Protein AF-A0A432SC10-F1 (afdb_monomer)

Radius of gyration: 23.11 Å; Cα contacts (8 Å, |Δi|>4): 193; chains: 1; bounding box: 54×45×72 Å

Structure (mmCIF, N/CA/C/O backbone):
data_AF-A0A432SC10-F1
#
_entry.id   AF-A0A432SC10-F1
#
loop_
_atom_site.group_PDB
_atom_site.id
_atom_site.type_symbol
_atom_site.label_atom_id
_atom_site.label_alt_id
_atom_site.label_comp_id
_atom_site.label_asym_id
_atom_site.label_entity_id
_atom_site.label_seq_id
_atom_site.pdbx_PDB_ins_code
_atom_site.Cartn_x
_atom_site.Cartn_y
_atom_site.Cartn_z
_atom_site.occupancy
_atom_site.B_iso_or_equiv
_atom_site.auth_seq_id
_atom_site.auth_comp_id
_atom_site.auth_asym_id
_atom_site.auth_atom_id
_atom_site.pdbx_PDB_model_num
ATOM 1 N N . ASN A 1 1 ? -11.601 7.469 45.078 1.00 37.41 1 ASN A N 1
ATOM 2 C CA . ASN A 1 1 ? -12.624 8.009 44.156 1.00 37.41 1 ASN A CA 1
ATOM 3 C C . ASN A 1 1 ? -11.982 8.375 42.829 1.00 37.41 1 ASN A C 1
ATOM 5 O O . ASN A 1 1 ? -11.574 9.511 42.660 1.00 37.41 1 ASN A O 1
ATOM 9 N N . PHE A 1 2 ? -11.834 7.414 41.917 1.00 47.12 2 PHE A N 1
ATOM 10 C CA . PHE A 1 2 ? -11.267 7.642 40.583 1.00 47.12 2 PHE A CA 1
ATOM 11 C C . PHE A 1 2 ? -12.165 6.978 39.544 1.00 47.12 2 PHE A C 1
ATOM 13 O O . PHE A 1 2 ? -11.913 5.843 39.177 1.00 47.12 2 PHE A O 1
ATOM 20 N N . LEU A 1 3 ? -13.224 7.664 39.113 1.00 47.31 3 LEU A N 1
ATOM 21 C CA . LEU A 1 3 ? -13.943 7.373 37.867 1.00 47.31 3 LEU A CA 1
ATOM 22 C C . LEU A 1 3 ? -14.657 8.659 37.414 1.00 47.31 3 LEU A C 1
ATOM 24 O O . LEU A 1 3 ? -15.635 9.059 38.046 1.00 47.31 3 LEU A O 1
ATOM 28 N N . PRO A 1 4 ? -14.115 9.339 36.381 1.00 48.09 4 PRO A N 1
ATOM 29 C CA . PRO A 1 4 ? -14.941 9.671 35.214 1.00 48.09 4 PRO A CA 1
ATOM 30 C C . PRO A 1 4 ? -14.177 9.600 33.865 1.00 48.09 4 PRO A C 1
ATOM 32 O O . PRO A 1 4 ? -14.421 10.401 32.972 1.00 48.09 4 PRO A O 1
ATOM 35 N N . THR A 1 5 ? -13.227 8.675 33.675 1.00 52.31 5 THR A N 1
ATOM 36 C CA . THR A 1 5 ? -12.399 8.620 32.442 1.00 52.31 5 THR A CA 1
ATOM 37 C C . THR A 1 5 ? -13.051 7.873 31.267 1.00 52.31 5 THR A C 1
ATOM 39 O O . THR A 1 5 ? -12.761 8.161 30.105 1.00 52.31 5 THR A O 1
ATOM 42 N N . ALA A 1 6 ? -13.962 6.934 31.539 1.00 53.25 6 ALA A N 1
ATOM 43 C CA . ALA A 1 6 ? -14.600 6.121 30.498 1.00 53.25 6 ALA A CA 1
ATOM 44 C C . ALA A 1 6 ? -15.616 6.904 29.643 1.00 53.25 6 ALA A C 1
ATOM 46 O O . ALA A 1 6 ? -15.749 6.624 28.456 1.00 53.25 6 ALA A O 1
ATOM 47 N N . SER A 1 7 ? -16.307 7.907 30.205 1.00 60.22 7 SER A N 1
ATOM 48 C CA . SER A 1 7 ? -17.277 8.701 29.434 1.00 60.22 7 SER A CA 1
ATOM 49 C C . SER A 1 7 ? -16.597 9.665 28.459 1.00 60.22 7 SER A C 1
ATOM 51 O O . SER A 1 7 ? -17.105 9.870 27.358 1.00 60.22 7 SER A O 1
ATOM 53 N N . ASN A 1 8 ? -15.433 10.218 28.818 1.00 79.19 8 ASN A N 1
ATOM 54 C CA . ASN A 1 8 ? -14.716 11.171 27.968 1.00 79.19 8 ASN A CA 1
ATOM 55 C C . ASN A 1 8 ? -14.037 10.478 26.772 1.00 79.19 8 ASN A C 1
ATOM 57 O O . ASN A 1 8 ? -14.225 10.900 25.634 1.00 79.19 8 ASN A O 1
ATOM 61 N N . SER A 1 9 ? -13.367 9.343 27.002 1.00 82.88 9 SER A N 1
ATOM 62 C CA . SER A 1 9 ? -12.746 8.544 25.929 1.00 82.88 9 SER A CA 1
ATOM 63 C C . SER A 1 9 ? -13.761 8.017 24.906 1.00 82.88 9 SER A C 1
ATOM 65 O O . SER A 1 9 ? -13.525 8.088 23.701 1.00 82.88 9 SER A O 1
ATOM 67 N N . GLN A 1 10 ? -14.929 7.548 25.360 1.00 89.19 10 GLN A N 1
ATOM 68 C CA . GLN A 1 10 ? -16.026 7.165 24.464 1.00 89.19 10 GLN A CA 1
ATOM 69 C C . GLN A 1 10 ? -16.584 8.364 23.689 1.00 89.19 10 GLN A C 1
ATOM 71 O O . GLN A 1 10 ? -16.886 8.237 22.504 1.00 89.19 10 GLN A O 1
ATOM 76 N N . THR A 1 11 ? -16.690 9.532 24.327 1.00 89.88 11 THR A N 1
ATOM 77 C CA . THR A 1 11 ? -17.151 10.761 23.663 1.00 89.88 11 THR A CA 1
ATOM 78 C C . THR A 1 11 ? -16.178 11.188 22.564 1.00 89.88 11 THR A C 1
ATOM 80 O O . THR A 1 11 ? -16.609 11.489 21.455 1.00 89.88 11 THR A O 1
ATOM 83 N N . GLN A 1 12 ? -14.870 11.164 22.827 1.00 89.50 12 GLN A N 1
ATOM 84 C CA . GLN A 1 12 ? -13.841 11.481 21.831 1.00 89.50 12 GLN A CA 1
ATOM 85 C C . GLN A 1 12 ? -13.881 10.518 20.644 1.00 89.50 12 GLN A C 1
ATOM 87 O O . GLN A 1 12 ? -13.872 10.969 19.500 1.00 89.50 12 GLN A O 1
ATOM 92 N N . LEU A 1 13 ? -14.028 9.212 20.898 1.00 93.88 13 LEU A N 1
ATOM 93 C CA . LEU A 1 13 ? -14.206 8.225 19.833 1.00 93.88 13 LEU A CA 1
ATOM 94 C C . LEU A 1 13 ? -15.462 8.516 18.997 1.00 93.88 13 LEU A C 1
ATOM 96 O O . LEU A 1 13 ? -15.409 8.479 17.771 1.00 93.88 13 LEU A O 1
ATOM 100 N N . GLN A 1 14 ? -16.587 8.852 19.633 1.00 94.69 14 GLN A N 1
ATOM 101 C CA . GLN A 1 14 ? -17.817 9.208 18.917 1.00 94.69 14 GLN A CA 1
ATOM 102 C C . GLN A 1 14 ? -17.641 10.458 18.045 1.00 94.69 14 GLN A C 1
ATOM 104 O O . GLN A 1 14 ? -18.122 10.481 16.911 1.00 94.69 14 GLN A O 1
ATOM 109 N N . GLN A 1 15 ? -16.942 11.487 18.538 1.00 95.31 15 GLN A N 1
ATOM 110 C CA . GLN A 1 15 ? -16.645 12.684 17.744 1.00 95.31 15 GLN A CA 1
ATOM 111 C C . GLN A 1 15 ? -15.700 12.373 16.580 1.00 95.31 15 GLN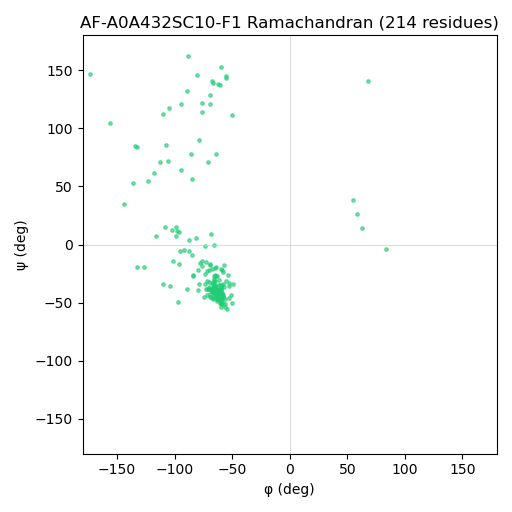 A C 1
ATOM 113 O O . GLN A 1 15 ? -15.934 12.851 15.472 1.00 95.31 15 GLN A O 1
ATOM 118 N N . MET A 1 16 ? -14.690 11.528 16.800 1.00 96.38 16 MET A N 1
ATOM 119 C CA . MET A 1 16 ? -13.786 11.053 15.753 1.00 96.38 16 MET A CA 1
ATOM 120 C C . MET A 1 16 ? -14.550 10.306 14.657 1.00 96.38 16 MET A C 1
ATOM 122 O O . MET A 1 16 ? -14.440 10.660 13.488 1.00 96.38 16 MET A O 1
ATOM 126 N N . VAL A 1 17 ? -15.393 9.333 15.018 1.00 96.25 17 VAL A N 1
ATOM 127 C CA . VAL A 1 17 ? -16.213 8.574 14.056 1.00 96.25 17 VAL A CA 1
ATOM 128 C C . VAL A 1 17 ? -17.155 9.499 13.284 1.00 96.25 17 VAL A C 1
ATOM 130 O O . VAL A 1 17 ? -17.293 9.367 12.070 1.00 96.25 17 VAL A O 1
ATOM 133 N N . LYS A 1 18 ? -17.757 10.484 13.959 1.00 97.19 18 LYS A N 1
ATOM 134 C CA . LYS A 1 18 ? -18.581 11.505 13.303 1.00 97.19 18 LYS A CA 1
ATOM 135 C C . LYS A 1 18 ? -17.764 12.387 12.354 1.00 97.19 18 LYS A C 1
ATOM 137 O O . LYS A 1 18 ? -18.274 12.794 11.315 1.00 97.19 18 LYS A O 1
ATOM 142 N N . ALA A 1 19 ? -16.522 12.721 12.689 1.00 96.19 19 ALA A N 1
ATOM 143 C CA . ALA A 1 19 ? -15.647 13.478 11.802 1.00 96.19 19 ALA A CA 1
ATOM 144 C C . ALA A 1 19 ? -15.283 12.654 10.557 1.00 96.19 19 ALA A C 1
ATOM 146 O O . ALA A 1 19 ? -15.450 13.152 9.445 1.00 96.19 19 ALA A O 1
ATOM 147 N N . VAL A 1 20 ? -14.915 11.379 10.734 1.00 96.44 20 VAL A N 1
ATOM 148 C CA . VAL A 1 20 ? -14.660 10.423 9.640 1.00 96.44 20 VAL A CA 1
ATOM 149 C C . VAL A 1 20 ? -15.873 10.293 8.721 1.00 96.44 20 VAL A C 1
ATOM 151 O O . VAL A 1 20 ? -15.733 10.419 7.509 1.00 96.44 20 VAL A O 1
ATOM 154 N N . SER A 1 21 ? -17.082 10.131 9.269 1.00 95.00 21 SER A N 1
ATOM 155 C CA . SER A 1 21 ? -18.301 9.999 8.457 1.00 95.00 21 SER A CA 1
ATOM 156 C C . SER A 1 21 ? -18.647 11.254 7.648 1.00 95.00 21 SER A C 1
ATOM 158 O O . SER A 1 21 ? -19.432 11.179 6.711 1.00 95.00 21 SER A O 1
ATOM 160 N N . ASN A 1 22 ? -18.111 12.413 8.041 1.00 95.44 22 ASN A N 1
ATOM 161 C CA . ASN A 1 22 ? -18.257 13.681 7.324 1.00 95.44 22 ASN A CA 1
ATOM 162 C C . ASN A 1 22 ? -16.999 14.041 6.513 1.00 95.44 22 ASN A C 1
ATOM 164 O O . ASN A 1 22 ? -16.858 15.193 6.104 1.00 95.44 22 ASN A O 1
ATOM 168 N N . THR A 1 23 ? -16.069 13.095 6.336 1.00 93.81 23 THR A N 1
ATOM 169 C CA . THR A 1 23 ? -14.812 13.285 5.594 1.00 93.81 23 THR A CA 1
ATOM 170 C C . THR A 1 23 ? -13.940 14.418 6.160 1.00 93.81 23 THR A C 1
ATOM 172 O O . THR A 1 23 ? -13.141 15.035 5.464 1.00 93.81 23 THR A O 1
ATOM 175 N N . MET A 1 24 ? -14.081 14.720 7.454 1.00 96.38 24 MET A N 1
ATOM 176 C CA . MET A 1 24 ? -13.292 15.735 8.156 1.00 96.38 24 MET A CA 1
ATOM 177 C C . MET A 1 24 ? -12.080 15.078 8.833 1.00 96.38 24 MET A C 1
ATOM 179 O O . MET A 1 24 ? -12.005 15.056 10.063 1.00 96.38 24 MET A O 1
ATOM 183 N N . LEU A 1 25 ? -11.159 14.515 8.042 1.00 95.25 25 LEU A N 1
ATOM 184 C CA . LEU A 1 25 ? -10.057 13.685 8.555 1.00 95.25 25 LEU A CA 1
ATOM 185 C C . LEU A 1 25 ? -9.111 14.443 9.489 1.00 95.25 25 LEU A C 1
ATOM 187 O O . LEU A 1 25 ? -8.847 13.962 10.581 1.00 95.25 25 LEU A O 1
ATOM 191 N N . GLU A 1 26 ? -8.750 15.687 9.174 1.00 96.00 26 GLU A N 1
ATOM 192 C CA . GLU A 1 26 ? -7.919 16.516 10.065 1.00 96.00 26 GLU A CA 1
ATOM 193 C C . GLU A 1 26 ? -8.549 16.695 11.463 1.00 96.00 26 GLU A C 1
ATOM 195 O O . GLU A 1 26 ? -7.868 16.682 12.490 1.00 96.00 26 GLU A O 1
ATOM 200 N N . LYS A 1 27 ? -9.885 16.806 11.537 1.00 96.19 27 LYS A N 1
ATOM 201 C CA . LYS A 1 27 ? -10.590 16.848 12.828 1.00 96.19 27 LYS A CA 1
ATOM 202 C C . LYS A 1 27 ? -10.596 15.486 13.513 1.00 96.19 27 LYS A C 1
ATOM 204 O O . LYS A 1 27 ? -10.484 15.437 14.736 1.00 96.19 27 LYS A O 1
ATOM 209 N N . ALA A 1 28 ? -10.756 14.403 12.753 1.00 97.25 28 ALA A N 1
ATOM 210 C CA . ALA A 1 28 ? -10.681 13.047 13.284 1.00 97.25 28 ALA A CA 1
ATOM 211 C C . ALA A 1 28 ? -9.297 12.777 13.902 1.00 97.25 28 ALA A C 1
ATOM 213 O O . ALA A 1 28 ? -9.230 12.318 15.041 1.00 97.25 28 ALA A O 1
ATOM 214 N N . ASP A 1 29 ? -8.223 13.178 13.223 1.00 96.62 29 ASP A N 1
ATOM 215 C CA . ASP A 1 29 ? -6.842 13.087 13.707 1.00 96.62 29 ASP A CA 1
ATOM 216 C C . ASP A 1 29 ? -6.625 13.908 14.980 1.00 96.62 29 ASP A C 1
ATOM 218 O O . ASP A 1 29 ? -5.963 13.459 15.922 1.00 96.62 29 ASP A O 1
ATOM 222 N N . GLY A 1 30 ? -7.241 15.092 15.054 1.00 96.50 30 GLY A N 1
ATOM 223 C CA . GLY A 1 30 ? -7.273 15.905 16.268 1.00 96.50 30 GLY A CA 1
ATOM 224 C C . GLY A 1 30 ? -7.930 15.173 17.443 1.00 96.50 30 GLY A C 1
ATOM 225 O O . GLY A 1 30 ? -7.344 15.086 18.523 1.00 96.50 30 GLY A O 1
ATOM 226 N N . TYR A 1 31 ? -9.114 14.585 17.237 1.00 95.62 31 TYR A N 1
ATOM 227 C CA . TYR A 1 31 ? -9.799 13.807 18.277 1.00 95.62 31 TYR A CA 1
ATOM 228 C C . TYR A 1 31 ? -9.022 12.553 18.687 1.00 95.62 31 TYR A C 1
ATOM 230 O O . TYR A 1 31 ? -8.991 12.222 19.873 1.00 95.62 31 TYR A O 1
ATOM 238 N N . TYR A 1 32 ? -8.362 11.881 17.743 1.00 95.69 32 TYR A N 1
ATOM 239 C CA . TYR A 1 32 ? -7.480 10.753 18.035 1.00 95.69 32 TYR A CA 1
ATOM 240 C C . TYR A 1 32 ? -6.261 11.176 18.857 1.00 95.69 32 TYR A C 1
ATOM 242 O O . TYR A 1 32 ? -5.940 10.526 19.848 1.00 95.69 32 TYR A O 1
ATOM 250 N N . SER A 1 33 ? -5.627 12.298 18.513 1.00 94.69 33 SER A N 1
ATOM 251 C CA . SER A 1 33 ? -4.496 12.851 19.267 1.00 94.69 33 SER A CA 1
ATOM 252 C C . SER A 1 33 ? -4.893 13.208 20.706 1.00 94.69 33 SER A C 1
ATOM 254 O O . SER A 1 33 ? -4.162 12.910 21.657 1.00 94.69 33 SER A O 1
ATOM 256 N N . SER A 1 34 ? -6.087 13.779 20.900 1.00 93.12 34 SER A N 1
ATOM 257 C CA . SER A 1 34 ? -6.657 14.001 22.236 1.00 93.12 34 SER A CA 1
ATOM 258 C C . SER A 1 34 ? -6.902 12.683 22.974 1.00 93.12 34 SER A C 1
ATOM 260 O O . SER A 1 34 ? -6.458 12.536 24.109 1.00 93.12 34 SER A O 1
ATOM 262 N N . LEU A 1 35 ? -7.516 11.688 22.323 1.00 92.06 35 LEU A N 1
ATOM 263 C CA . LEU A 1 35 ? -7.755 10.367 22.913 1.00 92.06 35 LEU A CA 1
ATOM 264 C C . LEU A 1 35 ? -6.447 9.686 23.336 1.00 92.06 35 LEU A C 1
ATOM 266 O O . LEU A 1 35 ? -6.359 9.131 24.431 1.00 92.06 35 LEU A O 1
ATOM 270 N N . GLN A 1 36 ? -5.416 9.758 22.497 1.00 92.19 36 GLN A N 1
ATOM 271 C CA . GLN A 1 36 ? -4.111 9.168 22.768 1.00 92.19 36 GLN A CA 1
ATOM 272 C C . GLN A 1 36 ? -3.391 9.870 23.922 1.00 92.19 36 GLN A C 1
ATOM 274 O O . GLN A 1 36 ? -2.766 9.194 24.732 1.00 92.19 36 GLN A O 1
ATOM 279 N N . SER A 1 37 ? -3.485 11.199 24.025 1.00 91.94 37 SER A N 1
ATOM 280 C CA . SER A 1 37 ? -2.798 11.972 25.071 1.00 91.94 37 SER A CA 1
ATOM 281 C C . SER A 1 37 ? -3.518 11.945 26.425 1.00 91.94 37 SER A C 1
ATOM 283 O O . SER A 1 37 ? -2.866 11.813 27.460 1.00 91.94 37 SER A O 1
ATOM 285 N N . GLU A 1 38 ? -4.851 12.011 26.442 1.00 90.56 38 GLU A N 1
ATOM 286 C CA . GLU A 1 38 ? -5.656 12.017 27.671 1.00 90.56 38 GLU A CA 1
ATOM 287 C C . GLU A 1 38 ? -5.931 10.605 28.206 1.00 90.56 38 GLU A C 1
ATOM 289 O O . GLU A 1 38 ? -6.126 10.405 29.410 1.00 90.56 38 GLU A O 1
ATOM 294 N N . HIS A 1 39 ? -5.949 9.605 27.319 1.00 90.06 39 HIS A N 1
ATOM 295 C CA . HIS A 1 39 ? -6.374 8.243 27.633 1.00 90.06 39 HIS A CA 1
ATOM 296 C C . HIS A 1 39 ? -5.440 7.180 27.032 1.00 90.06 39 HIS A C 1
ATOM 298 O O . HIS A 1 39 ? -5.890 6.222 26.408 1.00 90.06 39 HIS A O 1
ATOM 304 N N . ILE A 1 40 ? -4.137 7.305 27.304 1.00 86.00 40 ILE A N 1
ATOM 305 C CA . ILE A 1 40 ? -3.048 6.448 26.783 1.00 86.00 40 ILE A CA 1
ATOM 306 C C . ILE A 1 40 ? -3.312 4.934 26.940 1.00 86.00 40 ILE A C 1
ATOM 308 O O . ILE A 1 40 ? -2.902 4.144 26.095 1.00 86.00 40 ILE A O 1
ATOM 312 N N . ALA A 1 41 ? -3.987 4.511 28.015 1.00 86.88 41 ALA A N 1
ATOM 313 C CA . ALA A 1 41 ? -4.284 3.100 28.298 1.00 86.88 41 ALA A CA 1
ATOM 314 C C . ALA A 1 41 ? -5.689 2.655 27.843 1.00 86.88 41 ALA A C 1
ATOM 316 O O . ALA A 1 41 ? -6.165 1.593 28.247 1.00 86.88 41 ALA A O 1
ATOM 317 N N . SER A 1 42 ? -6.394 3.477 27.061 1.00 90.06 42 SER A N 1
ATOM 318 C CA . SER A 1 42 ? -7.750 3.162 26.622 1.00 90.06 42 SER A CA 1
ATOM 319 C C . SER A 1 42 ? -7.750 1.993 25.632 1.00 90.06 42 SER A C 1
ATOM 321 O O . SER A 1 42 ? -7.062 2.069 24.612 1.00 90.06 42 SER A O 1
ATOM 323 N N . PRO A 1 43 ? -8.575 0.949 25.844 1.00 90.12 43 PRO A N 1
ATOM 324 C CA . PRO A 1 43 ? -8.728 -0.130 24.867 1.00 90.12 43 PRO A CA 1
ATOM 325 C C . PRO A 1 43 ? -9.328 0.366 23.542 1.00 90.12 43 PRO A C 1
ATOM 327 O O . PRO A 1 43 ? -9.147 -0.277 22.513 1.00 90.12 43 PRO A O 1
ATOM 330 N N . LEU A 1 44 ? -9.989 1.531 23.549 1.00 93.25 44 LEU A N 1
ATOM 331 C CA . LEU A 1 44 ? -10.586 2.150 22.363 1.00 93.25 44 LEU A CA 1
ATOM 332 C C . LEU A 1 44 ? -9.545 2.664 21.365 1.00 93.25 44 LEU A C 1
ATOM 334 O O . LEU A 1 44 ? -9.891 2.903 20.212 1.00 93.25 44 LEU A O 1
ATOM 338 N N . LEU A 1 45 ? -8.285 2.837 21.783 1.00 94.69 45 LEU A N 1
ATOM 339 C CA . LEU A 1 45 ? -7.217 3.257 20.876 1.00 94.69 45 LEU A CA 1
ATOM 340 C C . LEU A 1 45 ? -7.006 2.240 19.756 1.00 94.69 45 LEU A C 1
ATOM 342 O O . LEU A 1 45 ? -6.772 2.648 18.626 1.00 94.69 45 LEU A O 1
ATOM 346 N N . LYS A 1 46 ? -7.178 0.941 20.043 1.00 95.44 46 LYS A N 1
ATOM 347 C CA . LYS A 1 46 ? -7.115 -0.121 19.032 1.00 95.44 46 LYS A CA 1
ATOM 348 C C . LYS A 1 46 ? -8.089 0.154 17.884 1.00 95.44 46 LYS A C 1
ATOM 350 O O . LYS A 1 46 ? -7.676 0.221 16.726 1.00 95.44 46 LYS A O 1
ATOM 355 N N . ASP A 1 47 ? -9.363 0.338 18.218 1.00 95.44 47 ASP A N 1
ATOM 356 C CA . ASP A 1 47 ? -10.417 0.574 17.231 1.00 95.44 47 ASP A CA 1
ATOM 357 C C . ASP A 1 47 ? -10.229 1.930 16.546 1.00 95.44 47 ASP A C 1
ATOM 359 O O . ASP A 1 47 ? -10.387 2.036 15.333 1.00 95.44 47 ASP A O 1
ATOM 363 N N . ALA A 1 48 ? -9.826 2.957 17.298 1.00 97.06 48 ALA A N 1
ATOM 364 C CA . ALA A 1 48 ? -9.613 4.293 16.762 1.00 97.06 48 ALA A CA 1
ATOM 365 C C . ALA A 1 48 ? -8.505 4.338 15.700 1.00 97.06 48 ALA A C 1
ATOM 367 O O . ALA A 1 48 ? -8.720 4.878 14.615 1.00 97.06 48 ALA A O 1
ATOM 368 N N . THR A 1 49 ? -7.355 3.715 15.978 1.00 97.81 49 THR A N 1
ATOM 369 C CA . THR A 1 49 ? -6.239 3.617 15.028 1.00 97.81 49 THR A CA 1
ATOM 370 C C . THR A 1 49 ? -6.667 2.894 13.750 1.00 97.81 49 THR A C 1
ATOM 372 O O . THR A 1 49 ? -6.336 3.334 12.651 1.00 97.81 49 THR A O 1
ATOM 375 N N . LEU A 1 50 ? -7.427 1.800 13.872 1.00 97.19 50 LEU A N 1
ATOM 376 C CA . LEU A 1 50 ? -7.874 1.037 12.708 1.00 97.19 50 LEU A CA 1
ATOM 377 C C . LEU A 1 50 ? -8.928 1.794 11.882 1.00 97.19 50 LEU A C 1
ATOM 379 O O . LEU A 1 50 ? -8.881 1.760 10.655 1.00 97.19 50 LEU A O 1
ATOM 383 N N . ILE A 1 51 ? -9.848 2.514 12.533 1.00 97.69 51 ILE A N 1
ATOM 384 C CA . ILE A 1 51 ? -10.828 3.375 11.853 1.00 97.69 51 ILE A CA 1
ATOM 385 C C . ILE A 1 51 ? -10.117 4.455 11.036 1.00 97.69 51 ILE A C 1
ATOM 387 O O . ILE A 1 51 ? -10.469 4.650 9.874 1.00 97.69 51 ILE A O 1
ATOM 391 N N . LEU A 1 52 ? -9.106 5.122 11.603 1.00 98.00 52 LEU A N 1
ATOM 392 C CA . LEU A 1 52 ? -8.320 6.114 10.867 1.00 98.00 52 LEU A CA 1
ATOM 393 C C . LEU A 1 52 ? -7.562 5.485 9.699 1.00 98.00 52 LEU A C 1
ATOM 395 O O . LEU A 1 52 ? -7.617 6.010 8.591 1.00 98.00 52 LEU A O 1
ATOM 399 N N . ALA A 1 53 ? -6.931 4.326 9.900 1.00 98.12 53 ALA A N 1
ATOM 400 C CA . ALA A 1 53 ? -6.260 3.607 8.820 1.00 98.12 53 ALA A CA 1
ATOM 401 C C . ALA A 1 53 ? -7.175 3.369 7.604 1.00 98.12 53 ALA A C 1
ATOM 403 O O . ALA A 1 53 ? -6.755 3.619 6.470 1.00 98.12 53 ALA A O 1
ATOM 404 N N . TYR A 1 54 ? -8.418 2.925 7.828 1.00 97.88 54 TYR A N 1
ATOM 405 C CA . TYR A 1 54 ? -9.405 2.773 6.754 1.00 97.88 54 TYR A CA 1
ATOM 406 C C . TYR A 1 54 ? -9.854 4.113 6.182 1.00 97.88 54 TYR A C 1
ATOM 408 O O . TYR A 1 54 ? -9.873 4.265 4.966 1.00 97.88 54 TYR A O 1
ATOM 416 N N . ALA A 1 55 ? -10.156 5.095 7.032 1.00 97.94 55 ALA A N 1
ATOM 417 C CA . ALA A 1 55 ? -10.625 6.406 6.599 1.00 97.94 55 ALA A CA 1
ATOM 418 C C . ALA A 1 55 ? -9.619 7.106 5.671 1.00 97.94 55 ALA A C 1
ATOM 420 O O . ALA A 1 55 ? -10.010 7.619 4.624 1.00 97.94 55 ALA A O 1
ATOM 421 N N . HIS A 1 56 ? -8.328 7.075 6.011 1.00 97.81 56 HIS A N 1
ATOM 422 C CA . HIS A 1 56 ? -7.267 7.603 5.154 1.00 97.81 56 HIS A CA 1
ATOM 423 C C . HIS A 1 56 ? -7.101 6.784 3.871 1.00 97.81 56 HIS A C 1
ATOM 425 O O . HIS A 1 56 ? -6.909 7.363 2.808 1.00 97.81 56 HIS A O 1
ATOM 431 N N . MET A 1 57 ? -7.218 5.450 3.927 1.00 96.06 57 MET A N 1
ATOM 432 C CA . MET A 1 57 ? -7.160 4.617 2.716 1.00 96.06 57 MET A CA 1
ATOM 433 C C . MET A 1 57 ? -8.303 4.941 1.747 1.00 96.06 57 MET A C 1
ATOM 435 O O . MET A 1 57 ? -8.067 5.050 0.547 1.00 96.06 57 MET A O 1
ATOM 439 N N . ASP A 1 58 ? -9.520 5.113 2.265 1.00 95.56 58 ASP A N 1
ATOM 440 C CA . ASP A 1 58 ? -10.718 5.421 1.477 1.00 95.56 58 ASP A CA 1
ATOM 441 C C . ASP A 1 58 ? -10.685 6.843 0.888 1.00 95.56 58 ASP A C 1
ATOM 443 O O . ASP A 1 58 ? -11.353 7.109 -0.108 1.00 95.56 58 ASP A O 1
ATOM 447 N N . ASN A 1 59 ? -9.887 7.741 1.475 1.00 95.12 59 ASN A N 1
ATOM 448 C CA . ASN A 1 59 ? -9.640 9.099 0.977 1.00 95.12 59 ASN A CA 1
ATOM 449 C C . ASN A 1 59 ? -8.332 9.227 0.183 1.00 95.12 59 ASN A C 1
ATOM 451 O O . ASN A 1 59 ? -7.865 10.335 -0.057 1.00 95.12 59 ASN A O 1
ATOM 455 N N . GLU A 1 60 ? -7.738 8.104 -0.227 1.00 94.56 60 GLU A N 1
ATOM 456 C CA . GLU A 1 60 ? -6.504 8.062 -1.022 1.00 94.56 60 GLU A CA 1
ATOM 457 C C . GLU A 1 60 ? -5.261 8.651 -0.317 1.00 94.56 60 GLU A C 1
ATOM 459 O O . GLU A 1 60 ? -4.204 8.846 -0.919 1.00 94.56 60 GLU A O 1
ATOM 464 N N . GLU A 1 61 ? -5.331 8.855 0.998 1.00 95.25 61 GLU A N 1
ATOM 465 C CA . GLU A 1 61 ? -4.229 9.292 1.856 1.00 95.25 61 GLU A CA 1
ATOM 466 C C . GLU A 1 61 ? -3.395 8.078 2.302 1.00 95.25 61 GLU A C 1
ATOM 468 O O . GLU A 1 61 ? -3.200 7.782 3.483 1.00 95.25 61 GLU A O 1
ATOM 473 N N . TYR A 1 62 ? -2.895 7.325 1.321 1.00 94.56 62 TYR A N 1
ATOM 474 C CA . TYR A 1 62 ? -2.306 5.998 1.525 1.00 94.56 62 TYR A CA 1
ATOM 475 C C . TYR A 1 62 ? -1.075 5.978 2.440 1.00 94.56 62 TYR A C 1
ATOM 477 O O . TYR A 1 62 ? -0.853 4.999 3.151 1.00 94.56 62 TYR A O 1
ATOM 485 N N . LEU A 1 63 ? -0.285 7.057 2.464 1.00 92.75 63 LEU A N 1
ATOM 486 C CA . LEU A 1 63 ? 0.853 7.182 3.381 1.00 92.75 63 LEU A CA 1
ATOM 487 C C . LEU A 1 63 ? 0.398 7.286 4.844 1.00 92.75 63 LEU A C 1
ATOM 489 O O . LEU A 1 63 ? 1.010 6.672 5.718 1.00 92.75 63 LEU A O 1
ATOM 493 N N . LEU A 1 64 ? -0.686 8.024 5.107 1.00 96.19 64 LEU A N 1
ATOM 494 C CA . LEU A 1 64 ? -1.285 8.114 6.441 1.00 96.19 64 LEU A CA 1
ATOM 495 C C . LEU A 1 64 ? -1.950 6.791 6.822 1.00 96.19 64 LEU A C 1
ATOM 497 O O . LEU A 1 64 ? -1.790 6.326 7.948 1.00 96.19 64 LEU A O 1
ATOM 501 N N . SER A 1 65 ? -2.598 6.119 5.869 1.00 97.75 65 SER A N 1
ATOM 502 C CA . SER A 1 65 ? -3.116 4.769 6.096 1.00 97.75 65 SER A CA 1
ATOM 503 C C . SER A 1 65 ? -2.012 3.785 6.516 1.00 97.75 65 SER A C 1
ATOM 505 O O . SER A 1 65 ? -2.130 3.155 7.567 1.00 97.75 65 SER A O 1
ATOM 507 N N . ASP A 1 66 ? -0.897 3.699 5.773 1.00 96.81 66 ASP A N 1
ATOM 508 C CA . ASP A 1 66 ? 0.244 2.837 6.141 1.00 96.81 66 ASP A CA 1
ATOM 509 C C . ASP A 1 66 ? 0.843 3.232 7.501 1.00 96.81 66 ASP A C 1
ATOM 511 O O . ASP A 1 66 ? 1.238 2.362 8.282 1.00 96.81 66 ASP A O 1
ATOM 515 N N . HIS A 1 67 ? 0.862 4.528 7.831 1.00 96.94 67 HIS A N 1
ATOM 516 C CA . HIS A 1 67 ? 1.288 5.008 9.144 1.00 96.94 67 HIS A CA 1
ATOM 517 C C . HIS A 1 67 ? 0.418 4.442 10.278 1.00 96.94 67 HIS A C 1
ATOM 519 O O . HIS A 1 67 ? 0.949 3.808 11.196 1.00 96.94 67 HIS A O 1
ATOM 525 N N . PHE A 1 68 ? -0.907 4.602 10.203 1.00 98.25 68 PHE A N 1
ATOM 526 C CA . PHE A 1 68 ? -1.821 4.092 11.230 1.00 98.25 68 PHE A CA 1
ATOM 527 C C . PHE A 1 68 ? -1.840 2.560 11.290 1.00 98.25 68 PHE A C 1
ATOM 529 O O . PHE A 1 68 ? -1.847 1.991 12.382 1.00 98.25 68 PHE A O 1
ATOM 536 N N . LEU A 1 69 ? -1.755 1.866 10.150 1.00 98.44 69 LEU A N 1
ATOM 537 C CA . LEU A 1 69 ? -1.632 0.403 10.119 1.00 98.44 69 LEU A CA 1
ATOM 538 C C . LEU A 1 69 ? -0.330 -0.077 10.776 1.00 98.44 69 LEU A C 1
ATOM 540 O O . LEU A 1 69 ? -0.338 -1.061 11.515 1.00 98.44 69 LEU A O 1
ATOM 544 N N . SER A 1 70 ? 0.780 0.635 10.560 1.00 97.81 70 SER A N 1
ATOM 545 C CA . SER A 1 70 ? 2.060 0.348 11.220 1.00 97.81 70 SER A CA 1
ATOM 546 C C . SER A 1 70 ? 1.973 0.561 12.734 1.00 97.81 70 SER A C 1
ATOM 548 O O . SER A 1 70 ? 2.526 -0.222 13.511 1.00 97.81 70 SER A O 1
ATOM 550 N N . GLU A 1 71 ? 1.264 1.605 13.181 1.00 96.81 71 GLU A N 1
ATOM 551 C CA . GLU A 1 71 ? 0.999 1.813 14.604 1.00 96.81 71 GLU A CA 1
ATOM 552 C C . GLU A 1 71 ? 0.155 0.671 15.184 1.00 96.81 71 GLU A C 1
ATOM 554 O O . GLU A 1 71 ? 0.522 0.120 16.227 1.00 96.81 71 GLU A O 1
ATOM 559 N N . TYR A 1 72 ? -0.922 0.289 14.493 1.00 97.62 72 TYR A N 1
ATOM 560 C CA . TYR A 1 72 ? -1.814 -0.788 14.910 1.00 97.62 72 TYR A CA 1
ATOM 561 C C . TYR A 1 72 ? -1.073 -2.117 15.048 1.00 97.62 72 TYR A C 1
ATOM 563 O O . TYR A 1 72 ? -1.172 -2.773 16.086 1.00 97.62 72 TYR A O 1
ATOM 571 N N . LEU A 1 73 ? -0.277 -2.479 14.037 1.00 96.88 73 LEU A N 1
ATOM 572 C CA . LEU A 1 73 ? 0.519 -3.702 14.035 1.00 96.88 73 LEU A CA 1
ATOM 573 C C . LEU A 1 73 ? 1.473 -3.756 15.234 1.00 96.88 73 LEU A C 1
ATOM 575 O O . LEU A 1 73 ? 1.559 -4.769 15.919 1.00 96.88 73 LEU A O 1
ATOM 579 N N . ARG A 1 74 ? 2.160 -2.644 15.520 1.00 96.25 74 ARG A N 1
ATOM 580 C CA . ARG A 1 74 ? 3.141 -2.561 16.609 1.00 96.25 74 ARG A CA 1
ATOM 581 C C . ARG A 1 74 ? 2.507 -2.616 18.003 1.00 96.25 74 ARG A C 1
ATOM 583 O O . ARG A 1 74 ? 3.175 -3.045 18.940 1.00 96.25 74 ARG A O 1
ATOM 590 N N . ARG A 1 75 ? 1.286 -2.096 18.172 1.00 94.38 75 ARG A N 1
ATOM 591 C CA . ARG A 1 75 ? 0.699 -1.844 19.502 1.00 94.38 75 ARG A CA 1
ATOM 592 C C . ARG A 1 75 ? -0.465 -2.756 19.876 1.00 94.38 75 ARG A C 1
ATOM 594 O O . ARG A 1 75 ? -0.624 -3.038 21.060 1.00 94.38 75 ARG A O 1
ATOM 601 N N . TYR A 1 76 ? -1.288 -3.168 18.914 1.00 95.00 76 TYR A N 1
ATOM 602 C CA . TYR A 1 76 ? -2.610 -3.737 19.207 1.00 95.00 76 TYR A CA 1
ATOM 603 C C . TYR A 1 76 ? -2.937 -5.030 18.458 1.00 95.00 76 TYR A C 1
ATOM 605 O O . TYR A 1 76 ? -3.869 -5.735 18.860 1.00 95.00 76 TYR A O 1
ATOM 613 N N . ALA A 1 77 ? -2.236 -5.324 17.363 1.00 93.19 77 ALA A N 1
ATOM 614 C CA . ALA A 1 77 ? -2.515 -6.508 16.568 1.00 93.19 77 ALA A CA 1
ATOM 615 C C . ALA A 1 77 ? -2.181 -7.789 17.345 1.00 93.19 77 ALA A C 1
ATOM 617 O O . ALA A 1 77 ? -1.167 -7.884 18.036 1.00 93.19 77 ALA A O 1
ATOM 618 N N . SER A 1 78 ? -3.045 -8.789 17.218 1.00 93.81 78 SER A N 1
ATOM 619 C CA . SER A 1 78 ? -2.751 -10.166 17.610 1.00 93.81 78 SER A CA 1
ATOM 620 C C . SER A 1 78 ? -2.097 -10.927 16.455 1.00 93.81 78 SER A C 1
ATOM 622 O O . SER A 1 78 ? -2.241 -10.540 15.298 1.00 93.81 78 SER A O 1
ATOM 624 N N . GLU A 1 79 ? -1.446 -12.058 16.737 1.00 92.06 79 GLU A N 1
ATOM 625 C CA . GLU A 1 79 ? -0.803 -12.895 15.705 1.00 92.06 79 GLU A CA 1
ATOM 626 C C . GLU A 1 79 ? -1.748 -13.270 14.551 1.00 92.06 79 GLU A C 1
ATOM 628 O O . GLU A 1 79 ? -1.325 -13.357 13.403 1.00 92.06 79 GLU A O 1
ATOM 633 N N . ARG A 1 80 ? -3.045 -13.440 14.843 1.00 93.12 80 ARG A N 1
ATOM 634 C CA . ARG A 1 80 ? -4.085 -13.764 13.850 1.00 93.12 80 ARG A CA 1
ATOM 635 C C . ARG A 1 80 ? -4.455 -12.596 12.935 1.00 93.12 80 ARG A C 1
ATOM 637 O O . ARG A 1 80 ? -5.154 -12.806 11.955 1.00 93.12 80 ARG A O 1
ATOM 644 N N . GLU A 1 81 ? -4.071 -11.377 13.298 1.00 95.25 81 GLU A N 1
ATOM 645 C CA . GLU A 1 81 ? -4.337 -10.155 12.535 1.00 95.25 81 GLU A CA 1
ATOM 646 C C . GLU A 1 81 ? -3.107 -9.706 11.735 1.00 95.25 81 GLU A C 1
ATOM 648 O O . GLU A 1 81 ? -3.238 -8.851 10.865 1.00 95.25 81 GLU A O 1
ATOM 653 N N . TYR A 1 82 ? -1.913 -10.244 12.014 1.00 96.12 82 TYR A N 1
ATOM 654 C CA . TYR A 1 82 ? -0.659 -9.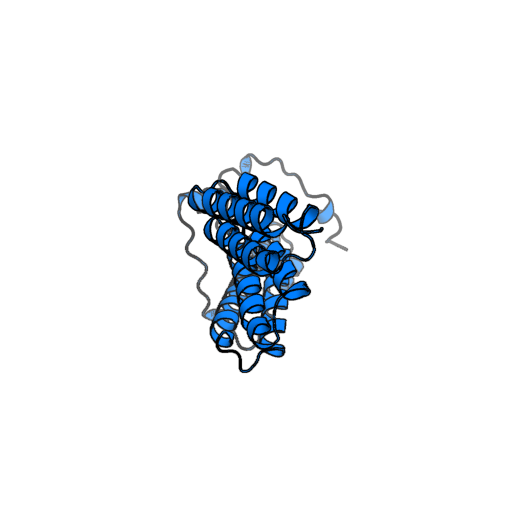751 11.434 1.00 96.12 82 TYR A CA 1
ATOM 655 C C . TYR A 1 82 ? -0.650 -9.828 9.911 1.00 96.12 82 TYR A C 1
ATOM 657 O O . TYR A 1 82 ? -0.327 -8.844 9.251 1.00 96.12 82 TYR A O 1
ATOM 665 N N . ASP A 1 83 ? -1.041 -10.972 9.356 1.00 97.00 83 ASP A N 1
ATOM 666 C CA . ASP A 1 83 ? -1.076 -11.168 7.911 1.00 97.00 83 ASP A CA 1
ATOM 667 C C . ASP A 1 83 ? -2.119 -10.257 7.244 1.00 97.00 83 ASP A C 1
ATOM 669 O O . ASP A 1 83 ? -1.873 -9.696 6.182 1.00 97.00 83 ASP A O 1
ATOM 673 N N . TYR A 1 84 ? -3.262 -10.025 7.884 1.00 97.69 84 TYR A N 1
ATOM 674 C CA . TYR A 1 84 ? -4.262 -9.099 7.370 1.00 97.69 84 TYR A CA 1
ATOM 675 C C . TYR A 1 84 ? -3.778 -7.646 7.376 1.00 97.69 84 TYR A C 1
ATOM 677 O O . TYR A 1 84 ? -3.916 -6.942 6.375 1.00 97.69 84 TYR A O 1
ATOM 685 N N . ILE A 1 85 ? -3.196 -7.190 8.485 1.00 98.00 85 ILE A N 1
ATOM 686 C CA . ILE A 1 85 ? -2.717 -5.812 8.610 1.00 98.00 85 ILE A CA 1
ATOM 687 C C . ILE A 1 85 ? -1.527 -5.569 7.680 1.00 98.00 85 ILE A C 1
ATOM 689 O O . ILE A 1 85 ? -1.494 -4.545 7.003 1.00 98.00 85 ILE A O 1
ATOM 693 N N . GLU A 1 86 ? -0.592 -6.514 7.561 1.00 97.75 86 GLU A N 1
ATOM 694 C CA . GLU A 1 86 ? 0.508 -6.409 6.595 1.00 97.75 86 GLU A CA 1
ATOM 695 C C . GLU A 1 86 ? 0.010 -6.437 5.143 1.00 97.75 86 GLU A C 1
ATOM 697 O O . GLU A 1 86 ? 0.516 -5.695 4.298 1.00 97.75 86 GLU A O 1
ATOM 702 N N . TYR A 1 87 ? -1.043 -7.205 4.843 1.00 98.06 87 TYR A N 1
ATOM 703 C CA . TYR A 1 87 ? -1.723 -7.119 3.551 1.00 98.06 87 TYR A CA 1
ATOM 704 C C . TYR A 1 87 ? -2.294 -5.714 3.298 1.00 98.06 87 TYR A C 1
ATOM 706 O O . TYR A 1 87 ? -2.099 -5.167 2.210 1.00 98.06 87 TYR A O 1
ATOM 714 N N . LEU A 1 88 ? -2.970 -5.102 4.278 1.00 98.19 88 LEU A N 1
ATOM 715 C CA . LEU A 1 88 ? -3.503 -3.742 4.139 1.00 98.19 88 LEU A CA 1
ATOM 716 C C . LEU A 1 88 ? -2.389 -2.711 3.938 1.00 98.19 88 LEU A C 1
ATOM 718 O O . LEU A 1 88 ? -2.535 -1.817 3.107 1.00 98.19 88 LEU A O 1
ATOM 722 N N . ARG A 1 89 ? -1.255 -2.861 4.630 1.00 97.62 89 ARG A N 1
ATOM 723 C CA . ARG A 1 89 ? -0.075 -2.007 4.430 1.00 97.62 89 ARG A CA 1
ATOM 724 C C . ARG A 1 89 ? 0.480 -2.148 3.023 1.00 97.62 89 ARG A C 1
ATOM 726 O O . ARG A 1 89 ? 0.731 -1.147 2.354 1.00 97.62 89 ARG A O 1
ATOM 733 N N . MET A 1 90 ? 0.614 -3.383 2.539 1.00 96.81 90 MET A N 1
ATOM 734 C CA . MET A 1 90 ? 1.031 -3.647 1.165 1.00 96.81 90 MET A CA 1
ATOM 735 C C . MET A 1 90 ? 0.054 -3.031 0.154 1.00 96.81 90 MET A C 1
ATOM 737 O O . MET A 1 90 ? 0.479 -2.411 -0.820 1.00 96.81 90 MET A O 1
ATOM 741 N N . ARG A 1 91 ? -1.254 -3.135 0.408 1.00 96.81 91 ARG A N 1
ATOM 742 C CA . ARG A 1 91 ? -2.291 -2.493 -0.405 1.00 96.81 91 ARG A CA 1
ATOM 743 C C . ARG A 1 91 ? -2.151 -0.969 -0.403 1.00 96.81 91 ARG A C 1
ATOM 745 O O . ARG A 1 91 ? -2.203 -0.379 -1.476 1.00 96.81 91 ARG A O 1
ATOM 752 N N . ALA A 1 92 ? -1.941 -0.337 0.750 1.00 95.69 92 ALA A N 1
ATOM 753 C CA . ALA A 1 92 ? -1.725 1.106 0.841 1.00 95.69 92 ALA A CA 1
ATOM 754 C C . ALA A 1 92 ? -0.480 1.533 0.043 1.00 95.69 92 ALA A C 1
ATOM 756 O O . ALA A 1 92 ? -0.566 2.433 -0.788 1.00 95.69 92 ALA A O 1
ATOM 757 N N . LYS A 1 93 ? 0.650 0.828 0.192 1.00 94.12 93 LYS A N 1
ATOM 758 C CA . LYS A 1 93 ? 1.873 1.076 -0.598 1.00 94.12 93 LYS A CA 1
ATOM 759 C C . LYS A 1 93 ? 1.647 0.930 -2.100 1.00 94.12 93 LYS A C 1
ATOM 761 O O . LYS A 1 93 ? 2.135 1.748 -2.869 1.00 94.12 93 LYS A O 1
ATOM 766 N N . TYR A 1 94 ? 0.908 -0.098 -2.515 1.00 93.25 94 TYR A N 1
ATOM 767 C CA . TYR A 1 94 ? 0.572 -0.326 -3.918 1.00 93.25 94 TYR A CA 1
ATOM 768 C C . TYR A 1 94 ? -0.304 0.799 -4.490 1.00 93.25 94 TYR A C 1
ATOM 770 O O . TYR A 1 94 ? -0.045 1.278 -5.589 1.00 93.25 94 TYR A O 1
ATOM 778 N N . LEU A 1 95 ? -1.316 1.245 -3.742 1.00 91.12 95 LEU A N 1
ATOM 779 C CA . LEU A 1 95 ? -2.221 2.316 -4.169 1.00 91.12 95 LEU A CA 1
ATOM 780 C C . LEU A 1 95 ? -1.571 3.709 -4.119 1.00 91.12 95 LEU A C 1
ATOM 782 O O . LEU A 1 95 ? -1.938 4.579 -4.904 1.00 91.12 95 LEU A O 1
ATOM 786 N N . ALA A 1 96 ? -0.554 3.900 -3.274 1.00 89.00 96 ALA A N 1
ATOM 787 C CA . ALA A 1 96 ? 0.247 5.123 -3.196 1.00 89.00 96 ALA A CA 1
ATOM 788 C C . ALA A 1 96 ? 1.096 5.408 -4.449 1.00 89.00 96 ALA A C 1
ATOM 790 O O . ALA A 1 96 ? 1.807 6.410 -4.476 1.00 89.00 96 ALA A O 1
ATOM 791 N N . LEU A 1 97 ? 1.048 4.546 -5.470 1.00 84.56 97 LEU A N 1
ATOM 792 C CA . LEU A 1 97 ? 1.799 4.661 -6.719 1.00 84.56 97 LEU A CA 1
ATOM 793 C C . LEU A 1 97 ? 0.878 5.088 -7.877 1.00 84.56 97 LEU A C 1
ATOM 795 O O . LEU A 1 97 ? 0.607 4.282 -8.771 1.00 84.56 97 LEU A O 1
ATOM 799 N N . PRO A 1 98 ? 0.400 6.349 -7.919 1.00 66.12 98 PRO A N 1
ATOM 800 C CA . PRO A 1 98 ? -0.458 6.811 -9.006 1.00 66.12 98 PRO A CA 1
ATOM 801 C C . PRO A 1 98 ? 0.285 6.845 -10.349 1.00 66.12 98 PRO A C 1
ATOM 803 O O . PRO A 1 98 ? -0.343 6.704 -11.397 1.00 66.12 98 PRO A O 1
ATOM 806 N N . ASN A 1 99 ? 1.616 7.019 -10.328 1.00 64.25 99 ASN A N 1
ATOM 807 C CA . ASN A 1 99 ? 2.466 7.100 -11.515 1.00 64.25 99 ASN A CA 1
ATOM 808 C C . ASN A 1 99 ? 3.719 6.232 -11.361 1.00 64.25 99 ASN A C 1
ATOM 810 O O . ASN A 1 99 ? 4.801 6.715 -11.029 1.00 64.25 99 ASN A O 1
ATOM 814 N N . ALA A 1 100 ? 3.594 4.945 -11.677 1.00 60.41 100 ALA A N 1
ATOM 815 C CA . ALA A 1 100 ? 4.718 4.012 -11.644 1.00 60.41 100 ALA A CA 1
ATOM 816 C C . ALA A 1 100 ? 5.945 4.469 -12.475 1.00 60.41 100 ALA A C 1
ATOM 818 O O . ALA A 1 100 ? 7.082 4.137 -12.164 1.00 60.41 100 ALA A O 1
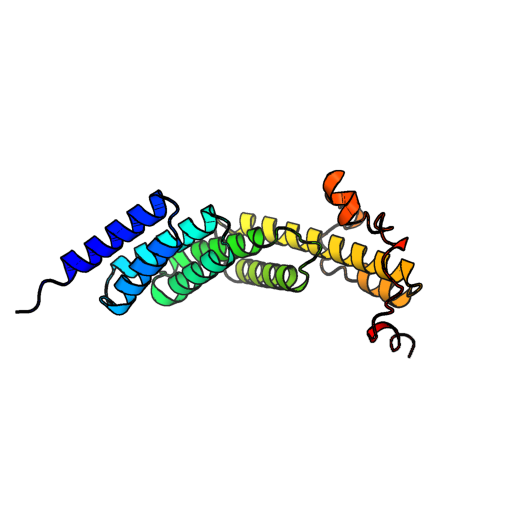ATOM 819 N N . SER A 1 101 ? 5.743 5.291 -13.504 1.00 58.28 101 SER A N 1
ATOM 820 C CA . SER A 1 101 ? 6.813 5.813 -14.360 1.00 58.28 101 SER A CA 1
ATOM 821 C C . SER A 1 101 ? 7.695 6.898 -13.722 1.00 58.28 101 SER A C 1
ATOM 823 O O . SER A 1 101 ? 8.603 7.393 -14.389 1.00 58.28 101 SER A O 1
ATOM 825 N N . ARG A 1 102 ? 7.447 7.315 -12.471 1.00 65.75 102 ARG A N 1
ATOM 826 C CA . ARG A 1 102 ? 8.181 8.431 -11.836 1.00 65.75 102 ARG A CA 1
ATOM 827 C C . ARG A 1 102 ? 8.809 8.106 -10.484 1.00 65.75 102 ARG A C 1
ATOM 829 O O . ARG A 1 102 ? 9.761 8.777 -10.099 1.00 65.75 102 ARG A O 1
ATOM 836 N N . ASP A 1 103 ? 8.350 7.055 -9.812 1.00 76.06 103 ASP A N 1
ATOM 837 C CA . ASP A 1 103 ? 8.693 6.798 -8.412 1.00 76.06 103 ASP A CA 1
ATOM 838 C C . ASP A 1 103 ? 9.448 5.472 -8.223 1.00 76.06 103 ASP A C 1
ATOM 840 O O . ASP A 1 103 ? 8.999 4.572 -7.509 1.00 76.06 103 ASP A O 1
ATOM 844 N N . GLN A 1 104 ? 10.634 5.356 -8.841 1.00 78.50 104 GLN A N 1
ATOM 845 C CA . GLN A 1 104 ? 11.460 4.134 -8.810 1.00 78.50 104 GLN 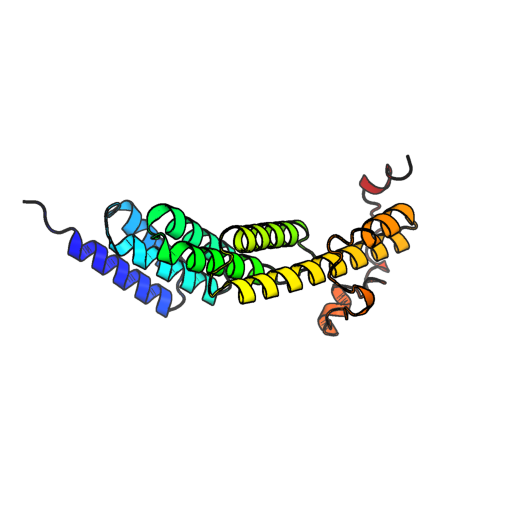A CA 1
ATOM 846 C C . GLN A 1 104 ? 11.693 3.605 -7.384 1.00 78.50 104 GLN A C 1
ATOM 848 O O . GLN A 1 104 ? 11.572 2.410 -7.120 1.00 78.50 104 GLN A O 1
ATOM 853 N N . GLY A 1 105 ? 11.997 4.503 -6.441 1.00 86.50 105 GLY A N 1
ATOM 854 C CA . GLY A 1 105 ? 12.251 4.132 -5.048 1.00 86.50 105 GLY A CA 1
ATOM 855 C C . GLY A 1 105 ? 11.016 3.580 -4.332 1.00 86.50 105 GLY A C 1
ATOM 856 O O . GLY A 1 105 ? 11.137 2.649 -3.535 1.00 86.50 105 GLY A O 1
ATOM 857 N N . LEU A 1 106 ? 9.827 4.113 -4.629 1.00 85.50 106 LEU A N 1
ATOM 858 C CA . LEU A 1 106 ? 8.583 3.634 -4.028 1.00 85.50 106 LEU A CA 1
ATOM 859 C C . LEU A 1 106 ? 8.179 2.273 -4.604 1.00 85.50 106 LEU A C 1
ATOM 861 O O . LEU A 1 106 ? 7.764 1.404 -3.839 1.00 85.50 106 LEU A O 1
ATOM 865 N N . ILE A 1 107 ? 8.375 2.047 -5.910 1.00 89.06 107 ILE A N 1
ATOM 866 C CA . ILE A 1 107 ? 8.167 0.728 -6.532 1.00 89.06 107 ILE A CA 1
ATOM 867 C C . ILE A 1 107 ? 9.088 -0.311 -5.899 1.00 89.06 107 ILE A C 1
ATOM 869 O O . ILE A 1 107 ? 8.609 -1.349 -5.445 1.00 89.06 107 ILE A O 1
ATOM 873 N N . ALA A 1 108 ? 10.388 -0.021 -5.803 1.00 90.56 108 ALA A N 1
ATOM 874 C CA . ALA A 1 108 ? 11.353 -0.939 -5.205 1.00 90.56 108 ALA A CA 1
ATOM 875 C C . ALA A 1 108 ? 10.998 -1.270 -3.743 1.00 90.56 108 ALA A C 1
ATOM 877 O O . ALA A 1 108 ? 11.052 -2.429 -3.332 1.00 90.56 108 ALA A O 1
ATOM 878 N N . ASN A 1 109 ? 10.571 -0.268 -2.965 1.00 92.12 109 ASN A N 1
ATOM 879 C CA . ASN A 1 109 ? 10.117 -0.465 -1.589 1.00 92.12 109 ASN A CA 1
ATOM 880 C C . ASN A 1 109 ? 8.856 -1.342 -1.515 1.00 92.12 109 ASN A C 1
ATOM 882 O O . ASN A 1 109 ? 8.777 -2.239 -0.673 1.00 92.12 109 ASN A O 1
ATOM 886 N N . ALA A 1 110 ? 7.885 -1.113 -2.401 1.00 93.62 110 ALA A N 1
ATOM 887 C CA . ALA A 1 110 ? 6.652 -1.888 -2.449 1.00 93.62 110 ALA A CA 1
ATOM 888 C C . ALA A 1 110 ? 6.913 -3.345 -2.870 1.00 93.62 110 ALA A C 1
ATOM 890 O O . ALA A 1 110 ? 6.373 -4.254 -2.243 1.00 93.62 110 ALA A O 1
ATOM 891 N N . ILE A 1 111 ? 7.790 -3.587 -3.854 1.00 94.50 111 ILE A N 1
ATOM 892 C CA . ILE A 1 111 ? 8.228 -4.940 -4.241 1.00 94.50 111 ILE A CA 1
ATOM 893 C C . ILE A 1 111 ? 8.884 -5.639 -3.050 1.00 94.50 111 ILE A C 1
ATOM 895 O O . ILE A 1 111 ? 8.463 -6.733 -2.682 1.00 94.50 111 ILE A O 1
ATOM 899 N N . ALA A 1 112 ? 9.856 -4.994 -2.397 1.00 95.44 112 ALA A N 1
ATOM 900 C CA . ALA A 1 112 ? 10.533 -5.565 -1.234 1.00 95.44 112 ALA A CA 1
ATOM 901 C C . ALA A 1 112 ? 9.552 -5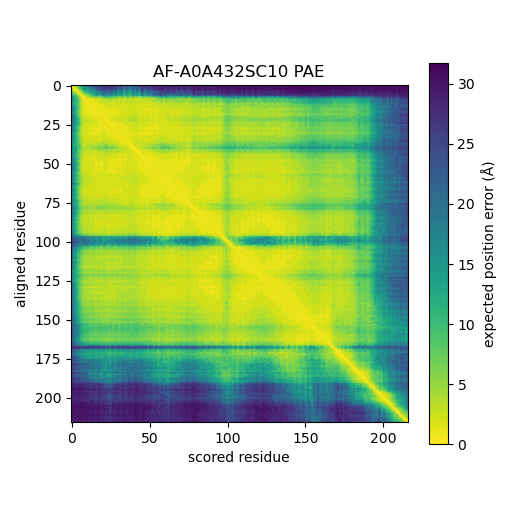.893 -0.095 1.00 95.44 112 ALA A C 1
ATOM 903 O O . ALA A 1 112 ? 9.630 -6.966 0.501 1.00 95.44 112 ALA A O 1
ATOM 904 N N . SER A 1 113 ? 8.597 -4.997 0.178 1.00 95.44 113 SER A N 1
ATOM 905 C CA . SER A 1 113 ? 7.559 -5.209 1.195 1.00 95.44 113 SER A CA 1
ATOM 906 C C . SER A 1 113 ? 6.654 -6.396 0.846 1.00 95.44 113 SER A C 1
ATOM 908 O O . SER A 1 113 ? 6.360 -7.230 1.702 1.00 95.44 113 SER A O 1
ATOM 910 N N . GLY A 1 114 ? 6.238 -6.505 -0.416 1.00 97.00 114 GLY A N 1
ATOM 911 C CA . GLY A 1 114 ? 5.382 -7.592 -0.881 1.00 97.00 114 GLY A CA 1
ATOM 912 C C . GLY A 1 114 ? 6.095 -8.946 -0.929 1.00 97.00 114 GLY A C 1
ATOM 913 O O . GLY A 1 114 ? 5.502 -9.963 -0.572 1.00 97.00 114 GLY A O 1
ATOM 914 N N . GLU A 1 115 ? 7.377 -8.981 -1.291 1.00 96.81 115 GLU A N 1
ATOM 915 C CA . GLU A 1 115 ? 8.184 -10.204 -1.218 1.00 96.81 115 GLU A CA 1
ATOM 916 C C . GLU A 1 115 ? 8.429 -10.639 0.232 1.00 96.81 115 GLU A C 1
ATOM 918 O O . GLU A 1 115 ? 8.294 -11.823 0.548 1.00 96.81 115 GLU A O 1
ATOM 923 N N . ALA A 1 116 ? 8.684 -9.699 1.149 1.00 97.31 116 ALA A N 1
ATOM 924 C CA . ALA A 1 116 ? 8.762 -10.003 2.577 1.00 97.31 116 ALA A CA 1
ATOM 925 C C . ALA A 1 116 ? 7.444 -10.607 3.092 1.00 97.31 116 ALA A C 1
ATOM 927 O O . ALA A 1 116 ? 7.458 -11.632 3.776 1.00 97.31 116 ALA A O 1
ATOM 928 N N . PHE A 1 117 ? 6.297 -10.045 2.691 1.00 97.94 117 PHE A N 1
ATOM 929 C CA . PHE A 1 117 ? 4.987 -10.615 3.002 1.00 97.94 117 PHE A CA 1
ATOM 930 C C . PHE A 1 117 ? 4.862 -12.061 2.506 1.00 97.94 117 PHE A C 1
ATOM 932 O O . PHE A 1 117 ? 4.526 -12.955 3.281 1.00 97.94 117 PHE A O 1
ATOM 939 N N . LYS A 1 118 ? 5.170 -12.315 1.228 1.00 97.12 118 LYS A N 1
ATOM 940 C CA . LYS A 1 118 ? 5.094 -13.655 0.622 1.00 97.12 118 LYS A CA 1
ATOM 941 C C . LYS A 1 118 ? 5.999 -14.661 1.335 1.00 97.12 118 LYS A C 1
ATOM 943 O O . LYS A 1 118 ? 5.636 -15.829 1.468 1.00 97.12 118 LYS A O 1
ATOM 948 N N . GLN A 1 119 ? 7.169 -14.229 1.798 1.00 97.06 119 GLN A N 1
ATOM 949 C CA . GLN A 1 119 ? 8.104 -15.084 2.525 1.00 97.06 119 GLN A CA 1
ATOM 950 C C . GLN A 1 119 ? 7.614 -15.424 3.935 1.00 97.06 119 GLN A C 1
ATOM 952 O O . GLN A 1 119 ? 7.725 -16.587 4.336 1.00 97.06 119 GLN A O 1
ATOM 957 N N . HIS A 1 120 ? 7.079 -14.436 4.658 1.00 96.50 120 HIS A N 1
ATOM 958 C CA . HIS A 1 120 ? 6.623 -14.577 6.042 1.00 96.50 120 HIS A CA 1
ATOM 959 C C . HIS A 1 120 ? 5.245 -15.243 6.164 1.00 96.50 120 HIS A C 1
ATOM 961 O O . HIS A 1 120 ? 5.023 -16.005 7.102 1.00 96.50 120 HIS A O 1
ATOM 967 N N . TYR A 1 121 ? 4.346 -15.013 5.206 1.00 96.38 121 TYR A N 1
ATOM 968 C CA . TYR A 1 121 ? 2.933 -15.394 5.278 1.00 96.38 121 TYR A CA 1
ATOM 969 C C . TYR A 1 121 ? 2.513 -16.300 4.113 1.00 96.38 121 TYR A C 1
ATOM 971 O O . TYR A 1 121 ? 1.556 -16.023 3.389 1.00 96.38 121 TYR A O 1
ATOM 979 N N . ARG A 1 122 ? 3.235 -17.411 3.925 1.00 95.50 122 ARG A N 1
ATOM 980 C CA . ARG A 1 122 ? 3.042 -18.345 2.795 1.00 95.50 122 ARG A CA 1
ATOM 981 C C . ARG A 1 122 ? 1.640 -18.952 2.720 1.00 95.50 122 ARG A C 1
ATOM 983 O O . ARG A 1 122 ? 1.122 -19.142 1.626 1.00 95.50 122 ARG A O 1
ATOM 990 N N . ASP A 1 123 ? 1.034 -19.208 3.875 1.00 96.06 123 ASP A N 1
ATOM 991 C CA . ASP A 1 123 ? -0.288 -19.836 3.987 1.00 96.06 123 ASP A CA 1
ATOM 992 C C . ASP A 1 123 ? -1.417 -18.812 4.204 1.00 96.06 123 ASP A C 1
ATOM 994 O O . ASP A 1 123 ? -2.561 -19.188 4.464 1.00 96.06 123 ASP A O 1
ATOM 998 N N . SER A 1 124 ? -1.117 -17.510 4.117 1.00 96.88 124 SER A N 1
ATOM 999 C CA . SER A 1 124 ? -2.123 -16.469 4.333 1.00 96.88 124 SER A CA 1
ATOM 1000 C C . SER A 1 124 ? -3.184 -16.476 3.228 1.00 96.88 124 SER A C 1
ATOM 1002 O O . SER A 1 124 ? -2.846 -16.582 2.041 1.00 96.88 124 SER A O 1
ATOM 1004 N N . PRO A 1 125 ? -4.471 -16.258 3.563 1.00 97.25 125 PRO A N 1
ATOM 1005 C CA . PRO A 1 125 ? -5.521 -16.075 2.562 1.00 97.25 125 PRO A CA 1
ATOM 1006 C C . PRO A 1 125 ? -5.258 -14.885 1.623 1.00 97.25 125 PRO A C 1
ATOM 1008 O O . PRO A 1 125 ? -5.769 -14.866 0.502 1.00 97.25 125 PRO A O 1
ATOM 1011 N N . TYR A 1 126 ? -4.438 -13.911 2.037 1.00 97.88 126 TYR A N 1
ATOM 1012 C CA . TYR A 1 126 ? -4.115 -12.722 1.245 1.00 97.88 126 TYR A CA 1
ATOM 1013 C C . TYR A 1 126 ? -2.923 -12.918 0.298 1.00 97.88 126 TYR A C 1
ATOM 1015 O O . TYR A 1 126 ? -2.659 -12.040 -0.526 1.00 97.88 126 TYR A O 1
ATOM 1023 N N . TYR A 1 127 ? -2.235 -14.067 0.352 1.00 98.12 127 TYR A N 1
ATOM 1024 C CA . TYR A 1 127 ? -1.025 -14.339 -0.435 1.00 98.12 127 TYR A CA 1
ATOM 1025 C C . TYR A 1 127 ? -1.208 -14.032 -1.924 1.00 98.12 127 TYR A C 1
ATOM 1027 O O . TYR A 1 127 ? -0.433 -13.282 -2.508 1.00 98.12 127 TYR A O 1
ATOM 1035 N N . ARG A 1 128 ? -2.277 -14.552 -2.541 1.00 97.75 128 ARG A N 1
ATOM 1036 C CA . ARG A 1 128 ? -2.528 -14.372 -3.983 1.00 97.75 128 ARG A CA 1
ATOM 1037 C C . ARG A 1 128 ? -2.809 -12.918 -4.365 1.00 97.75 128 ARG A C 1
ATOM 1039 O O . ARG A 1 128 ? -2.479 -12.499 -5.473 1.00 97.75 128 ARG A O 1
ATOM 1046 N N . LEU A 1 129 ? -3.419 -12.150 -3.460 1.00 97.50 129 LEU A N 1
ATOM 1047 C CA . LEU A 1 129 ? -3.668 -10.725 -3.677 1.00 97.50 129 LEU A CA 1
ATOM 1048 C C . LEU A 1 129 ? -2.350 -9.951 -3.658 1.00 97.50 129 LEU A C 1
ATOM 1050 O O . LEU A 1 129 ? -2.109 -9.139 -4.549 1.00 97.50 129 LEU A O 1
ATOM 1054 N N . VAL A 1 130 ? -1.479 -10.246 -2.689 1.00 97.88 130 VAL A N 1
ATOM 1055 C CA . VAL A 1 130 ? -0.141 -9.647 -2.611 1.00 97.88 130 VAL A CA 1
ATOM 1056 C C . VAL A 1 130 ? 0.716 -10.043 -3.805 1.00 97.88 130 VAL A C 1
ATOM 1058 O O . VAL A 1 130 ? 1.312 -9.173 -4.429 1.00 97.88 130 VAL A O 1
ATOM 1061 N N . ASP A 1 131 ? 0.711 -11.314 -4.193 1.00 96.50 131 ASP A N 1
ATOM 1062 C CA . ASP A 1 131 ? 1.459 -11.800 -5.352 1.00 96.50 131 ASP A CA 1
ATOM 1063 C C . ASP A 1 131 ? 1.029 -11.113 -6.658 1.00 96.50 131 ASP A C 1
ATOM 1065 O O . ASP A 1 131 ? 1.863 -10.706 -7.468 1.00 96.50 131 ASP A O 1
ATOM 1069 N N . THR A 1 132 ? -0.274 -10.864 -6.816 1.00 95.62 132 THR A N 1
ATOM 1070 C CA . THR A 1 132 ? -0.795 -10.079 -7.944 1.00 95.62 132 THR A CA 1
ATOM 1071 C C . THR A 1 132 ? -0.285 -8.635 -7.910 1.00 95.62 132 THR A C 1
ATOM 1073 O O . THR A 1 132 ? 0.126 -8.108 -8.945 1.00 95.62 132 THR A O 1
ATOM 1076 N N . MET A 1 133 ? -0.296 -7.980 -6.740 1.00 95.00 133 MET A N 1
ATOM 1077 C CA . MET A 1 133 ? 0.229 -6.615 -6.585 1.00 95.00 133 MET A CA 1
ATOM 1078 C C . MET A 1 133 ? 1.723 -6.556 -6.917 1.00 95.00 133 MET A C 1
ATOM 1080 O O . MET A 1 133 ? 2.137 -5.713 -7.706 1.00 95.00 133 MET A O 1
ATOM 1084 N N . VAL A 1 134 ? 2.515 -7.489 -6.388 1.00 94.50 134 VAL A N 1
ATOM 10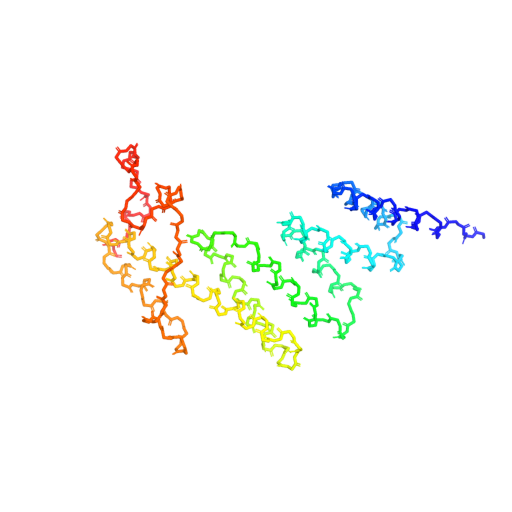85 C CA . VAL A 1 134 ? 3.960 -7.585 -6.635 1.00 94.50 134 VAL A CA 1
ATOM 1086 C C . VAL A 1 134 ? 4.261 -7.843 -8.111 1.00 94.50 134 VAL A C 1
ATOM 1088 O O . VAL A 1 134 ? 5.086 -7.149 -8.697 1.00 94.50 134 VAL A O 1
ATOM 1091 N N . THR A 1 135 ? 3.533 -8.754 -8.758 1.00 92.31 135 THR A N 1
ATOM 1092 C CA . THR A 1 135 ? 3.675 -9.008 -10.201 1.00 92.31 135 THR A CA 1
ATOM 1093 C C . THR A 1 135 ? 3.422 -7.743 -11.021 1.00 92.31 135 THR A C 1
ATOM 1095 O O . THR A 1 135 ? 4.186 -7.419 -11.929 1.00 92.31 135 THR A O 1
ATOM 1098 N N . ARG A 1 136 ? 2.379 -6.974 -10.681 1.00 90.06 136 ARG A N 1
ATOM 1099 C CA . ARG A 1 136 ? 2.102 -5.689 -11.341 1.00 90.06 136 ARG A CA 1
ATOM 1100 C C . ARG A 1 136 ? 3.201 -4.660 -11.093 1.00 90.06 136 ARG A C 1
ATOM 1102 O O . ARG A 1 136 ? 3.507 -3.894 -12.001 1.00 90.06 136 ARG A O 1
ATOM 1109 N N . LEU A 1 137 ? 3.801 -4.649 -9.904 1.00 90.81 137 LEU A N 1
ATOM 1110 C CA . LEU A 1 137 ? 4.924 -3.768 -9.586 1.00 90.81 137 LEU A CA 1
ATOM 1111 C C . LEU A 1 137 ? 6.180 -4.123 -10.388 1.00 90.81 137 LEU A C 1
ATOM 1113 O O . LEU A 1 137 ? 6.833 -3.217 -10.889 1.00 90.81 137 LEU A O 1
ATOM 1117 N N . TYR A 1 138 ? 6.475 -5.408 -10.592 1.00 90.12 138 TYR A N 1
ATOM 1118 C CA . TYR A 1 138 ? 7.566 -5.835 -11.474 1.00 90.12 138 TYR A CA 1
ATOM 1119 C C . TYR A 1 138 ? 7.352 -5.396 -12.927 1.00 90.12 138 TYR A C 1
ATOM 1121 O O . TYR A 1 138 ? 8.282 -4.927 -13.581 1.00 90.12 138 TYR A O 1
ATOM 1129 N N . ILE A 1 139 ? 6.120 -5.509 -13.429 1.00 86.12 139 ILE A N 1
ATOM 1130 C CA . ILE A 1 139 ? 5.759 -5.010 -14.764 1.00 86.12 139 ILE A CA 1
ATOM 1131 C C . ILE A 1 139 ? 5.975 -3.490 -14.843 1.00 86.12 139 ILE A C 1
ATOM 1133 O O . ILE A 1 139 ? 6.552 -2.994 -15.811 1.00 86.12 139 ILE A O 1
ATOM 1137 N N . ALA A 1 140 ? 5.543 -2.760 -13.813 1.00 84.81 140 ALA A N 1
ATOM 1138 C CA . ALA A 1 140 ? 5.741 -1.320 -13.692 1.00 84.81 140 ALA A CA 1
ATOM 1139 C C . ALA A 1 140 ? 7.228 -0.922 -13.664 1.00 84.81 140 ALA A C 1
ATOM 1141 O O . ALA A 1 140 ? 7.615 -0.008 -14.391 1.00 84.81 140 ALA A O 1
ATOM 1142 N N . ASP A 1 141 ? 8.059 -1.617 -12.883 1.00 86.69 141 ASP A N 1
ATOM 1143 C CA . ASP A 1 141 ? 9.502 -1.361 -12.801 1.00 86.69 141 ASP A CA 1
ATOM 1144 C C . ASP A 1 141 ? 10.189 -1.555 -14.158 1.00 86.69 141 ASP A C 1
ATOM 1146 O O . ASP A 1 141 ? 10.967 -0.713 -14.601 1.00 86.69 141 ASP A O 1
ATOM 1150 N N . ALA A 1 142 ? 9.844 -2.613 -14.891 1.00 84.50 142 ALA A N 1
ATOM 1151 C CA . ALA A 1 142 ? 10.413 -2.830 -16.216 1.00 84.50 142 ALA A CA 1
ATOM 1152 C C . ALA A 1 142 ? 9.952 -1.797 -17.249 1.00 84.50 142 ALA A C 1
ATOM 1154 O O . ALA A 1 142 ? 10.753 -1.366 -18.079 1.00 84.50 142 ALA A O 1
ATOM 1155 N N . ALA A 1 143 ? 8.686 -1.372 -17.201 1.00 81.69 143 ALA A N 1
ATOM 1156 C CA . ALA A 1 143 ? 8.191 -0.297 -18.059 1.00 81.69 143 ALA A CA 1
ATOM 1157 C C . ALA A 1 143 ? 8.921 1.031 -17.779 1.00 81.69 143 ALA A C 1
ATOM 1159 O O . ALA A 1 143 ? 9.268 1.771 -18.707 1.00 81.69 143 ALA A O 1
ATOM 1160 N N . LEU A 1 144 ? 9.206 1.311 -16.505 1.00 83.31 144 LEU A N 1
ATOM 1161 C CA . LEU A 1 144 ? 10.041 2.433 -16.093 1.00 83.31 144 LEU A CA 1
ATOM 1162 C C . LEU A 1 144 ? 11.480 2.283 -16.615 1.00 83.31 144 LEU A C 1
ATOM 1164 O O . LEU A 1 144 ? 11.997 3.215 -17.231 1.00 83.31 144 LEU A O 1
ATOM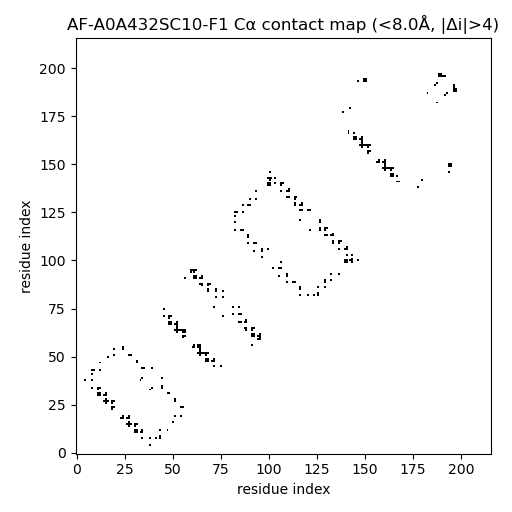 1168 N N . ASN A 1 145 ? 12.107 1.117 -16.444 1.00 86.44 145 ASN A N 1
ATOM 1169 C CA . ASN A 1 145 ? 13.466 0.851 -16.924 1.00 86.44 145 ASN A CA 1
ATOM 1170 C C . ASN A 1 145 ? 13.581 1.002 -18.451 1.00 86.44 145 ASN A C 1
ATOM 1172 O O . ASN A 1 145 ? 14.547 1.593 -18.932 1.00 86.44 145 ASN A O 1
ATOM 1176 N N . GLU A 1 146 ? 12.584 0.562 -19.226 1.00 84.44 146 GLU A N 1
ATOM 1177 C CA . GLU A 1 146 ? 12.549 0.802 -20.677 1.00 84.44 146 GLU A CA 1
ATOM 1178 C C . GLU A 1 146 ? 12.420 2.298 -21.002 1.00 84.44 146 GLU A C 1
ATOM 1180 O O . GLU A 1 146 ? 13.088 2.799 -21.907 1.00 84.44 146 GLU A O 1
ATOM 1185 N N . SER A 1 147 ? 11.618 3.044 -20.240 1.00 81.44 147 SER A N 1
ATOM 1186 C CA . SER A 1 147 ? 11.483 4.498 -20.417 1.00 81.44 147 SER A CA 1
ATOM 1187 C C . SER A 1 147 ? 12.805 5.228 -20.141 1.00 81.44 147 SER A C 1
ATOM 1189 O O . SER A 1 147 ? 13.189 6.137 -20.882 1.00 81.44 147 SER A O 1
ATOM 1191 N N . ILE A 1 148 ? 13.547 4.788 -19.119 1.00 84.56 148 ILE A N 1
ATOM 1192 C CA . ILE A 1 148 ? 14.897 5.277 -18.816 1.00 84.56 148 ILE A CA 1
ATOM 1193 C C . ILE A 1 148 ? 15.872 4.897 -19.941 1.00 84.56 148 ILE A C 1
ATOM 1195 O O . ILE A 1 148 ? 16.665 5.731 -20.378 1.00 84.56 148 ILE A O 1
ATOM 1199 N N . ALA A 1 149 ? 15.800 3.672 -20.467 1.00 86.69 149 ALA A N 1
ATOM 1200 C CA . ALA A 1 149 ? 16.646 3.247 -21.577 1.00 86.69 149 ALA A CA 1
ATOM 1201 C C . ALA A 1 149 ? 16.433 4.109 -22.833 1.00 86.69 149 ALA A C 1
ATOM 1203 O O . ALA A 1 149 ? 17.407 4.589 -23.414 1.00 86.69 149 ALA A O 1
ATOM 1204 N N . LYS A 1 150 ? 15.174 4.394 -23.196 1.00 83.75 150 LYS A N 1
ATOM 1205 C CA . LYS A 1 150 ? 14.826 5.306 -24.300 1.00 83.75 150 LYS A CA 1
ATOM 1206 C C . LYS A 1 150 ? 15.359 6.724 -24.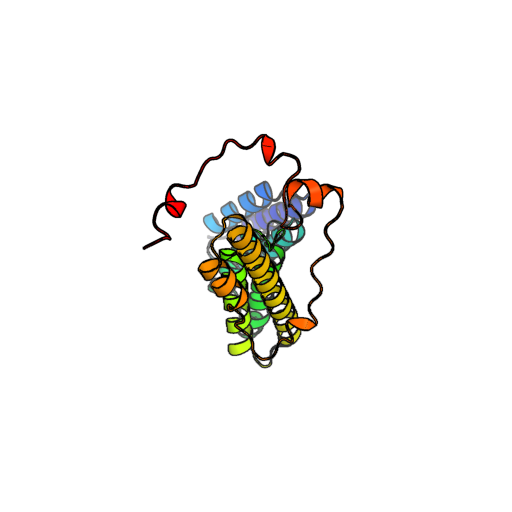084 1.00 83.75 150 LYS A C 1
ATOM 1208 O O . LYS A 1 150 ? 15.801 7.374 -25.031 1.00 83.75 150 LYS A O 1
ATOM 1213 N N . LEU A 1 151 ? 15.352 7.228 -22.845 1.00 85.44 151 LEU A N 1
ATOM 1214 C CA . LEU A 1 151 ? 15.994 8.506 -22.524 1.00 85.44 151 LEU A CA 1
ATOM 1215 C C . LEU A 1 151 ? 17.495 8.465 -22.842 1.00 85.44 151 LEU A C 1
ATOM 1217 O O . LEU A 1 151 ? 17.998 9.381 -23.488 1.00 85.44 151 LEU A O 1
ATOM 1221 N N . TYR A 1 152 ? 18.200 7.405 -22.447 1.00 87.00 152 TYR A N 1
ATOM 1222 C CA . TYR A 1 152 ? 19.629 7.267 -22.738 1.00 87.00 152 TYR A CA 1
ATOM 1223 C C . TYR A 1 152 ? 19.943 7.074 -24.223 1.00 87.00 152 TYR A C 1
ATOM 1225 O O . TYR A 1 152 ? 20.960 7.597 -24.681 1.00 87.00 152 TYR A O 1
ATOM 1233 N N . ASP A 1 153 ? 19.078 6.400 -24.983 1.00 85.75 153 ASP A N 1
ATOM 1234 C CA . ASP A 1 153 ? 19.212 6.317 -26.442 1.00 85.75 153 ASP A CA 1
ATOM 1235 C C . ASP A 1 153 ? 19.199 7.720 -27.071 1.00 85.75 153 ASP A C 1
ATOM 1237 O O . ASP A 1 153 ? 20.074 8.046 -27.872 1.00 85.75 153 ASP A O 1
ATOM 1241 N N . ARG A 1 154 ? 18.283 8.602 -26.637 1.00 84.88 154 ARG A N 1
ATOM 1242 C CA . ARG A 1 154 ? 18.205 10.000 -27.115 1.00 84.88 154 ARG A CA 1
ATOM 1243 C C . ARG A 1 154 ? 19.423 10.839 -26.740 1.00 84.88 154 ARG A C 1
ATOM 1245 O O . ARG A 1 154 ? 19.803 11.737 -27.484 1.00 84.88 154 ARG A O 1
ATOM 1252 N N . LEU A 1 155 ? 20.044 10.539 -25.603 1.00 86.75 155 LEU A N 1
ATOM 1253 C CA . LEU A 1 155 ? 21.284 11.182 -25.164 1.00 86.75 155 LEU A CA 1
ATOM 1254 C C . LEU A 1 155 ? 22.536 10.584 -25.828 1.00 86.75 155 LEU A C 1
ATOM 1256 O O . LEU A 1 155 ? 23.646 10.960 -25.457 1.00 86.75 155 LEU A O 1
ATOM 1260 N N . ASN A 1 156 ? 22.383 9.657 -26.783 1.00 90.69 156 ASN A N 1
ATOM 1261 C CA . ASN A 1 156 ? 23.477 8.913 -27.411 1.00 90.69 156 ASN A CA 1
ATOM 1262 C C . ASN A 1 156 ? 24.370 8.178 -26.390 1.00 90.69 156 ASN A C 1
ATOM 1264 O O . ASN A 1 156 ? 25.587 8.100 -26.552 1.00 90.69 156 ASN A O 1
ATOM 1268 N N . LYS A 1 157 ? 23.768 7.611 -25.333 1.00 92.44 157 LYS A N 1
ATOM 1269 C CA . LYS A 1 157 ? 24.455 6.848 -24.274 1.00 92.44 157 LYS A CA 1
ATOM 1270 C C . LYS A 1 157 ? 24.067 5.356 -24.313 1.00 92.44 157 LYS A C 1
ATOM 1272 O O . LYS A 1 157 ? 23.399 4.861 -23.402 1.00 92.44 157 LYS A O 1
ATOM 1277 N N . PRO A 1 158 ? 24.523 4.591 -25.325 1.00 93.00 158 PRO A N 1
ATOM 1278 C CA . PRO A 1 158 ? 24.051 3.225 -25.584 1.00 93.00 158 PRO A CA 1
ATOM 1279 C C . PRO A 1 158 ? 24.412 2.218 -24.482 1.00 93.00 158 PRO A C 1
ATOM 1281 O O . PRO A 1 158 ? 23.658 1.279 -24.240 1.00 93.00 158 PRO A O 1
ATOM 1284 N N . LYS A 1 159 ? 25.536 2.410 -23.770 1.00 93.50 159 LYS A N 1
ATOM 1285 C CA . LYS A 1 159 ? 25.910 1.552 -22.628 1.00 93.50 159 LYS A CA 1
ATOM 1286 C C . LYS A 1 159 ? 24.892 1.657 -21.488 1.00 93.50 159 LYS A C 1
ATOM 1288 O O . LYS A 1 159 ? 24.506 0.640 -20.920 1.00 93.50 159 LYS A O 1
ATOM 1293 N N . ALA A 1 160 ? 24.438 2.874 -21.185 1.00 90.50 160 ALA A N 1
ATOM 1294 C CA . ALA A 1 160 ? 23.437 3.118 -20.152 1.00 90.50 160 ALA A CA 1
ATOM 1295 C C . ALA A 1 160 ? 22.062 2.585 -20.580 1.00 90.50 160 ALA A C 1
ATOM 1297 O O . ALA A 1 160 ? 21.406 1.896 -19.805 1.00 90.50 160 ALA A O 1
ATOM 1298 N N . ALA A 1 161 ? 21.662 2.800 -21.836 1.00 89.62 161 ALA A N 1
ATOM 1299 C CA . ALA A 1 161 ? 20.424 2.227 -22.361 1.00 89.62 161 ALA A CA 1
ATOM 1300 C C . ALA A 1 161 ? 20.410 0.688 -22.269 1.00 89.62 161 ALA A C 1
ATOM 1302 O O . ALA A 1 161 ? 19.438 0.094 -21.800 1.00 89.62 161 ALA A O 1
ATOM 1303 N N . ALA A 1 162 ? 21.512 0.032 -22.650 1.00 91.19 162 ALA A N 1
ATOM 1304 C CA . ALA A 1 162 ? 21.659 -1.416 -22.527 1.00 91.19 162 ALA A CA 1
ATOM 1305 C C . ALA A 1 162 ? 21.627 -1.890 -21.066 1.00 91.19 162 ALA A C 1
ATOM 1307 O O . ALA A 1 162 ? 21.027 -2.924 -20.781 1.00 91.19 162 ALA A O 1
ATOM 1308 N N . TYR A 1 163 ? 22.237 -1.142 -20.141 1.00 92.00 163 TYR A N 1
ATOM 1309 C CA . TYR A 1 163 ? 22.187 -1.446 -18.710 1.00 92.00 163 TYR A CA 1
ATOM 1310 C C . TYR A 1 163 ? 20.741 -1.541 -18.207 1.00 92.00 163 TYR A C 1
ATOM 1312 O O . TYR A 1 163 ? 20.353 -2.587 -17.693 1.00 92.00 163 TYR A O 1
ATOM 1320 N N . TYR A 1 164 ? 19.918 -0.513 -18.442 1.00 88.75 164 TYR A N 1
ATOM 1321 C CA . TYR A 1 164 ? 18.527 -0.502 -17.974 1.00 88.75 164 TYR A CA 1
ATOM 1322 C C . TYR A 1 164 ? 17.652 -1.568 -18.648 1.00 88.75 164 TYR A C 1
ATOM 1324 O O . TYR A 1 164 ? 16.849 -2.206 -17.976 1.00 88.75 164 TYR A O 1
ATOM 1332 N N . ARG A 1 165 ? 17.851 -1.860 -19.941 1.00 87.12 165 ARG A N 1
ATOM 1333 C CA . ARG A 1 165 ? 17.140 -2.964 -20.626 1.00 87.12 165 ARG A CA 1
ATOM 1334 C C . ARG A 1 165 ? 17.491 -4.350 -20.090 1.00 87.12 165 ARG A C 1
ATOM 1336 O O . ARG A 1 165 ? 16.700 -5.286 -20.224 1.00 87.12 165 ARG A O 1
ATOM 1343 N N . ASN A 1 166 ? 18.687 -4.485 -19.522 1.00 87.94 166 ASN A N 1
ATOM 1344 C CA . ASN A 1 166 ? 19.184 -5.728 -18.946 1.00 87.94 166 ASN A CA 1
ATOM 1345 C C . ASN A 1 166 ? 18.870 -5.863 -17.450 1.00 87.94 166 ASN A C 1
ATOM 1347 O O . ASN A 1 166 ? 19.109 -6.935 -16.895 1.00 87.94 166 ASN A O 1
ATOM 1351 N N . LEU A 1 167 ? 18.282 -4.843 -16.810 1.00 84.88 167 LEU A N 1
ATOM 1352 C CA . LEU A 1 167 ? 17.642 -4.968 -15.498 1.00 84.88 167 LEU A CA 1
ATOM 1353 C C . LEU A 1 167 ? 16.343 -5.776 -15.650 1.00 84.88 167 LEU A C 1
ATOM 1355 O O . LEU A 1 167 ? 15.237 -5.250 -15.593 1.00 84.88 167 LEU A O 1
ATOM 1359 N N . LYS A 1 168 ? 16.491 -7.078 -15.905 1.00 67.88 168 LYS A N 1
ATOM 1360 C CA . LYS A 1 168 ? 15.405 -8.061 -15.930 1.00 67.88 168 LYS A CA 1
ATOM 1361 C C . LYS A 1 168 ? 15.543 -8.933 -14.690 1.00 67.88 168 LYS A C 1
ATOM 1363 O O . LYS A 1 168 ? 16.206 -9.967 -14.767 1.00 67.88 168 LYS A O 1
ATOM 1368 N N . PRO A 1 169 ? 14.993 -8.506 -13.543 1.00 63.66 169 PRO A N 1
ATOM 1369 C CA . PRO A 1 169 ? 15.242 -9.196 -12.284 1.00 63.66 169 PRO A CA 1
ATOM 1370 C C . PRO A 1 169 ? 14.625 -10.598 -12.261 1.00 63.66 169 PRO A C 1
ATOM 1372 O O . PRO A 1 169 ? 15.221 -11.511 -11.700 1.00 63.66 169 PRO A O 1
ATOM 1375 N N . GLU A 1 170 ? 13.477 -10.789 -12.918 1.00 78.06 170 GLU A N 1
ATOM 1376 C CA . GLU A 1 170 ? 12.645 -11.973 -12.707 1.00 78.06 170 GLU A CA 1
ATOM 1377 C C . GLU A 1 170 ? 12.631 -12.931 -13.915 1.00 78.06 170 GLU A C 1
ATOM 1379 O O . GLU A 1 170 ? 12.060 -12.596 -14.960 1.00 78.06 170 GLU A O 1
ATOM 1384 N N . PRO A 1 171 ? 13.212 -14.147 -13.794 1.00 80.44 171 PRO A N 1
ATOM 1385 C CA . PRO A 1 171 ? 13.255 -15.139 -14.876 1.00 80.44 171 PRO A CA 1
ATOM 1386 C C . PRO A 1 171 ? 11.888 -15.721 -15.255 1.00 80.44 171 PRO A C 1
ATOM 1388 O O . PRO A 1 171 ? 11.736 -16.288 -16.334 1.00 80.44 171 PRO A O 1
ATOM 1391 N N . TRP A 1 172 ? 10.910 -15.630 -14.354 1.00 82.38 172 TRP A N 1
ATOM 1392 C CA . TRP A 1 172 ? 9.575 -16.207 -14.516 1.00 82.38 172 TRP A CA 1
ATOM 1393 C C . TRP A 1 172 ? 8.609 -15.300 -15.294 1.00 82.38 172 TRP A C 1
ATOM 1395 O O . TRP A 1 172 ? 7.524 -15.748 -15.660 1.00 82.38 172 TRP A O 1
ATOM 1405 N N . ILE A 1 173 ? 8.995 -14.051 -15.579 1.00 81.81 173 ILE A N 1
ATOM 1406 C CA . ILE A 1 173 ? 8.216 -13.123 -16.403 1.00 81.81 173 ILE A CA 1
ATOM 1407 C C . ILE A 1 173 ? 8.697 -13.207 -17.855 1.00 81.81 173 ILE A C 1
ATOM 1409 O O . ILE A 1 173 ? 9.854 -12.905 -18.159 1.00 81.81 173 ILE A O 1
ATOM 1413 N N . ASP A 1 174 ? 7.798 -13.547 -18.782 1.00 83.00 174 ASP A N 1
ATOM 1414 C CA . ASP A 1 174 ? 8.077 -13.374 -20.209 1.00 83.00 174 ASP A CA 1
ATOM 1415 C C . ASP A 1 174 ? 7.892 -11.904 -20.605 1.00 83.00 174 ASP A C 1
ATOM 1417 O O . ASP A 1 174 ? 6.821 -11.460 -21.021 1.00 83.00 174 ASP A O 1
ATOM 1421 N N . TRP A 1 175 ? 8.980 -11.144 -20.491 1.00 75.31 175 TRP A N 1
ATOM 1422 C CA . TRP A 1 175 ? 9.032 -9.720 -20.821 1.00 75.31 175 TRP A CA 1
ATOM 1423 C C . TRP A 1 175 ? 8.615 -9.398 -22.265 1.00 75.31 175 TRP A C 1
ATOM 1425 O O . TRP A 1 175 ? 8.294 -8.250 -22.554 1.00 75.31 175 TRP A O 1
ATOM 1435 N N . LYS A 1 176 ? 8.598 -10.378 -23.183 1.00 76.81 176 LYS A N 1
ATOM 1436 C CA . LYS A 1 176 ? 8.130 -10.168 -24.564 1.00 76.81 176 LYS A CA 1
ATOM 1437 C C . LYS A 1 176 ? 6.606 -10.104 -24.676 1.00 76.81 176 LYS A C 1
ATOM 1439 O O . LYS A 1 176 ? 6.104 -9.626 -25.687 1.00 76.81 176 LYS A O 1
ATOM 1444 N N . GLN A 1 177 ? 5.884 -10.604 -23.674 1.00 77.44 177 GLN A N 1
ATOM 1445 C CA . GLN A 1 177 ? 4.418 -10.637 -23.646 1.00 77.44 177 GLN A CA 1
ATOM 1446 C C . GLN A 1 177 ? 3.809 -9.445 -22.901 1.00 77.44 177 GLN A C 1
ATOM 1448 O O . GLN A 1 177 ? 2.589 -9.289 -22.880 1.00 77.44 177 GLN A O 1
ATOM 1453 N N . ILE A 1 178 ? 4.635 -8.603 -22.279 1.00 71.00 178 ILE A N 1
ATOM 1454 C CA . ILE A 1 178 ? 4.157 -7.430 -21.556 1.00 71.00 178 ILE A CA 1
ATOM 1455 C C . ILE A 1 178 ? 3.773 -6.351 -22.555 1.00 71.00 178 ILE A C 1
ATOM 1457 O O . ILE A 1 178 ? 4.595 -5.872 -23.336 1.00 71.00 178 ILE A O 1
ATOM 1461 N N . VAL A 1 179 ? 2.512 -5.943 -22.483 1.00 68.88 179 VAL A N 1
ATOM 1462 C CA . VAL A 1 179 ? 1.998 -4.796 -23.221 1.00 68.88 179 VAL A CA 1
ATOM 1463 C C . VAL A 1 179 ? 2.186 -3.550 -22.348 1.00 68.88 179 VAL A C 1
ATOM 1465 O O . VAL A 1 179 ? 1.853 -3.598 -21.160 1.00 68.88 179 VAL A O 1
ATOM 1468 N N . PRO A 1 180 ? 2.728 -2.442 -22.887 1.00 67.50 180 PRO A N 1
ATOM 1469 C CA . PRO A 1 180 ? 2.804 -1.185 -22.151 1.00 67.50 180 PRO A CA 1
ATOM 1470 C C . PRO A 1 180 ? 1.404 -0.695 -21.754 1.00 67.50 180 PRO A C 1
ATOM 1472 O O . PRO A 1 180 ? 0.413 -0.998 -22.420 1.00 67.50 180 PRO A O 1
ATOM 1475 N N . ALA A 1 181 ? 1.323 0.065 -20.662 1.00 67.88 181 ALA A N 1
ATOM 1476 C CA . ALA A 1 181 ? 0.064 0.654 -20.223 1.00 67.88 181 ALA A CA 1
ATOM 1477 C C . ALA A 1 181 ? -0.478 1.631 -21.280 1.00 67.88 181 ALA A C 1
ATOM 1479 O O . ALA A 1 181 ? 0.284 2.415 -21.846 1.00 67.88 181 ALA A O 1
ATOM 1480 N N . ASP A 1 182 ? -1.790 1.591 -21.519 1.00 68.62 182 ASP A N 1
ATOM 1481 C CA . ASP A 1 182 ? -2.458 2.558 -22.389 1.00 68.62 182 ASP A CA 1
ATOM 1482 C C . ASP A 1 182 ? -2.471 3.933 -21.708 1.00 68.62 182 ASP A C 1
ATOM 1484 O O . ASP A 1 182 ? -2.967 4.084 -20.586 1.00 68.62 182 ASP A O 1
ATOM 1488 N N . VAL A 1 183 ? -1.880 4.931 -22.365 1.00 66.69 183 VAL A N 1
ATOM 1489 C CA . VAL A 1 183 ? -1.764 6.295 -21.842 1.00 66.69 183 VAL A CA 1
ATOM 1490 C C . VAL A 1 183 ? -2.769 7.174 -22.585 1.00 66.69 183 VAL A C 1
ATOM 1492 O O . VAL A 1 183 ? -2.626 7.366 -23.795 1.00 66.69 183 VAL A O 1
ATOM 1495 N N . PRO A 1 184 ? -3.762 7.766 -21.894 1.00 74.69 184 PRO A N 1
ATOM 1496 C CA . PRO A 1 184 ? -4.717 8.661 -22.534 1.00 74.69 184 PRO A CA 1
ATOM 1497 C C . PRO A 1 184 ? -4.030 9.817 -23.267 1.00 74.69 184 PRO A C 1
ATOM 1499 O O . PRO A 1 184 ? -3.056 10.385 -22.769 1.00 74.69 184 PRO A O 1
ATOM 1502 N N . LEU A 1 185 ? -4.597 10.241 -24.401 1.00 69.62 185 LEU A N 1
ATOM 1503 C CA . LEU A 1 185 ? -4.026 11.280 -25.272 1.00 69.62 185 LEU A CA 1
ATOM 1504 C C . LEU A 1 185 ? -3.678 12.590 -24.537 1.00 69.62 185 LEU A C 1
ATOM 1506 O O . LEU A 1 185 ? -2.687 13.241 -24.848 1.00 69.62 185 LEU A O 1
ATOM 1510 N N . TYR A 1 186 ? -4.479 12.984 -23.541 1.00 69.25 186 TYR A N 1
ATOM 1511 C CA . TYR A 1 186 ? -4.221 14.198 -22.759 1.00 69.25 186 TYR A CA 1
ATOM 1512 C C . TYR A 1 186 ? -3.019 14.064 -21.811 1.00 69.25 186 TYR A C 1
ATOM 1514 O O . TYR A 1 186 ? -2.447 15.079 -21.428 1.00 69.25 186 TYR A O 1
ATOM 1522 N N . ARG A 1 187 ? -2.632 12.841 -21.421 1.00 65.31 187 ARG A N 1
ATOM 1523 C CA . ARG A 1 187 ? -1.429 12.569 -20.619 1.00 65.31 187 ARG A CA 1
ATOM 1524 C C . ARG A 1 187 ? -0.218 12.344 -21.509 1.00 65.31 187 ARG A C 1
ATOM 1526 O O . ARG A 1 187 ? 0.851 12.846 -21.179 1.00 65.31 187 ARG A O 1
ATOM 1533 N N . SER A 1 188 ? -0.383 11.674 -22.651 1.00 65.81 188 SER A N 1
ATOM 1534 C CA . SER A 1 188 ? 0.726 11.336 -23.554 1.00 65.81 188 SER A CA 1
ATOM 1535 C C . SER A 1 188 ? 1.493 12.570 -24.044 1.00 65.81 188 SER A C 1
ATOM 1537 O O . SER A 1 188 ? 2.716 12.534 -24.142 1.00 65.81 188 SER A O 1
ATOM 1539 N N . VAL A 1 189 ? 0.809 13.704 -24.235 1.00 62.44 189 VAL A N 1
ATOM 1540 C CA . VAL A 1 189 ? 1.437 14.991 -24.587 1.00 62.44 189 VAL A CA 1
ATOM 1541 C C . VAL A 1 189 ? 2.386 15.550 -23.512 1.00 62.44 189 VAL A C 1
ATOM 1543 O O . VAL A 1 189 ? 3.318 16.280 -23.851 1.00 62.44 189 VAL A O 1
ATOM 1546 N N . PHE A 1 190 ? 2.186 15.222 -22.231 1.00 60.50 190 PHE A N 1
ATOM 1547 C CA . PHE A 1 190 ? 3.026 15.694 -21.117 1.00 60.50 190 PHE A CA 1
ATOM 1548 C C . PHE A 1 190 ? 3.980 14.622 -20.593 1.00 60.50 190 PHE A C 1
ATOM 1550 O O . PHE A 1 190 ? 5.092 14.927 -20.171 1.00 60.50 190 PHE A O 1
ATOM 1557 N N . GLU A 1 191 ? 3.539 13.368 -20.584 1.00 58.28 191 GLU A N 1
ATOM 1558 C CA . GLU A 1 191 ? 4.317 12.232 -20.093 1.00 58.28 191 GLU A CA 1
ATOM 1559 C C . GLU A 1 191 ? 5.332 11.765 -21.139 1.00 58.28 191 GLU A C 1
ATOM 1561 O O . GLU A 1 191 ? 6.371 11.224 -20.766 1.00 58.28 191 GLU A O 1
ATOM 1566 N N . GLY A 1 192 ? 5.087 12.086 -22.415 1.00 53.69 192 GLY A N 1
ATOM 1567 C CA . GLY A 1 192 ? 5.870 11.603 -23.537 1.00 53.69 192 GLY A CA 1
ATOM 1568 C C . GLY A 1 192 ? 5.670 10.098 -23.708 1.00 53.69 192 GLY A C 1
ATOM 1569 O O . GLY A 1 192 ? 5.656 9.323 -22.761 1.00 53.69 192 GLY A O 1
ATOM 1570 N N . ASP A 1 193 ? 5.592 9.645 -24.944 1.00 54.12 193 ASP A N 1
ATOM 1571 C CA . ASP A 1 193 ? 5.730 8.233 -25.337 1.00 54.12 193 ASP A CA 1
ATOM 1572 C C . ASP A 1 193 ? 7.162 7.673 -25.135 1.00 54.12 193 ASP A C 1
ATOM 1574 O O . ASP A 1 193 ? 7.504 6.563 -25.560 1.00 54.12 193 ASP A O 1
ATOM 1578 N N . GLY A 1 194 ? 8.023 8.453 -24.474 1.00 51.09 194 GLY A N 1
ATOM 1579 C CA . GLY A 1 194 ? 9.460 8.235 -24.389 1.00 51.09 194 GLY A CA 1
ATOM 1580 C C . GLY A 1 194 ? 10.239 8.781 -25.590 1.00 51.09 194 GLY A C 1
ATOM 1581 O O . GLY A 1 194 ? 11.468 8.752 -25.545 1.00 51.09 194 GLY A O 1
ATOM 1582 N N . GLU A 1 195 ? 9.577 9.321 -26.621 1.00 49.81 195 GLU A N 1
ATOM 1583 C CA . GLU A 1 195 ? 10.213 9.796 -27.854 1.00 49.81 195 GLU A CA 1
ATOM 1584 C C . GLU A 1 195 ? 10.445 11.313 -27.812 1.00 49.81 195 GLU A C 1
ATOM 1586 O O . GLU A 1 195 ? 11.597 11.725 -27.957 1.00 49.81 195 GLU A O 1
ATOM 1591 N N . GLN A 1 196 ? 9.455 12.150 -27.459 1.00 50.88 196 GLN A N 1
ATOM 1592 C CA . GLN A 1 196 ? 9.640 13.586 -27.131 1.00 50.88 196 GLN A CA 1
ATOM 1593 C C . GLN A 1 196 ? 8.346 14.253 -26.613 1.00 50.88 196 GLN A C 1
ATOM 1595 O O . GLN A 1 196 ? 7.251 13.934 -27.062 1.00 50.88 196 GLN A O 1
ATOM 1600 N N . SE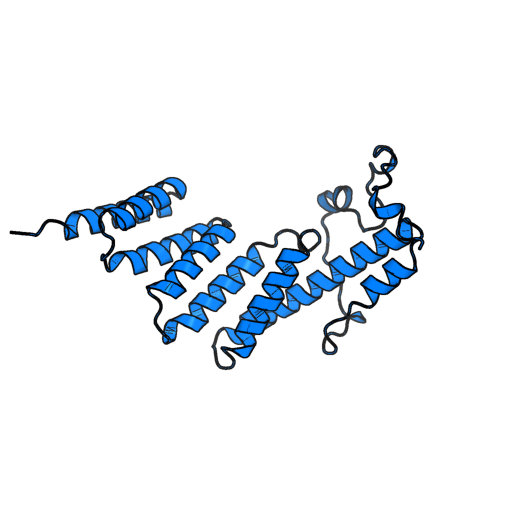R A 1 197 ? 8.461 15.230 -25.702 1.00 53.50 197 SER A N 1
ATOM 1601 C CA . SER A 1 197 ? 7.341 16.124 -25.353 1.00 53.50 197 SER A CA 1
ATOM 1602 C C . SER A 1 197 ? 7.211 17.233 -26.401 1.00 53.50 197 SER A C 1
ATOM 1604 O O . SER A 1 197 ? 8.221 17.740 -26.887 1.00 53.50 197 SER A O 1
ATOM 1606 N N . TRP A 1 198 ? 5.992 17.686 -26.709 1.00 55.62 198 TRP A N 1
ATOM 1607 C CA . TRP A 1 198 ? 5.759 18.729 -27.726 1.00 55.62 198 TRP A CA 1
ATOM 1608 C C . TRP A 1 198 ? 6.462 20.065 -27.426 1.00 55.62 198 TRP A C 1
ATOM 1610 O O . TRP A 1 198 ? 6.699 20.847 -28.337 1.00 55.62 198 TRP A O 1
ATOM 1620 N N . TYR A 1 199 ? 6.822 20.324 -26.166 1.00 53.59 199 TYR A N 1
ATOM 1621 C CA . TYR A 1 199 ? 7.566 21.503 -25.713 1.00 53.59 199 TYR A CA 1
ATOM 1622 C C . TYR A 1 199 ? 9.073 21.252 -25.551 1.00 53.59 199 TYR A C 1
ATOM 1624 O O . TYR A 1 199 ? 9.766 22.100 -24.996 1.00 53.59 199 TYR A O 1
ATOM 1632 N N . ALA A 1 200 ? 9.617 20.126 -26.028 1.00 56.69 200 ALA A N 1
ATOM 1633 C CA . ALA A 1 200 ? 11.053 19.839 -25.941 1.00 56.69 200 ALA A CA 1
ATOM 1634 C C . ALA A 1 200 ? 11.916 20.948 -26.573 1.00 56.69 200 ALA A C 1
ATOM 1636 O O . ALA A 1 200 ? 12.994 21.240 -26.072 1.00 56.69 200 ALA A O 1
ATOM 1637 N N . PHE A 1 201 ? 11.407 21.629 -27.606 1.00 62.00 201 PHE A N 1
ATOM 1638 C CA . PHE A 1 201 ? 12.063 22.779 -28.241 1.00 62.00 201 PHE A CA 1
ATOM 1639 C C . PHE A 1 201 ? 12.110 24.051 -27.368 1.00 62.00 201 PHE A C 1
ATOM 1641 O O . PHE A 1 201 ? 12.854 24.976 -27.683 1.00 62.00 201 PHE A O 1
ATOM 1648 N N . LEU A 1 202 ? 11.297 24.123 -26.305 1.00 61.44 202 LEU A N 1
ATOM 1649 C CA . LEU A 1 202 ? 11.227 25.247 -25.362 1.00 61.44 202 LEU A CA 1
ATOM 1650 C C . LEU A 1 202 ? 12.079 25.023 -24.112 1.00 61.44 202 LEU A C 1
ATOM 1652 O O . LEU A 1 202 ? 12.339 25.980 -23.384 1.00 61.44 202 LEU A O 1
ATOM 1656 N N . ILE A 1 203 ? 12.483 23.780 -23.837 1.00 55.28 203 ILE A N 1
ATOM 1657 C CA . ILE A 1 203 ? 13.381 23.469 -22.727 1.00 55.28 203 ILE A CA 1
ATOM 1658 C C . ILE A 1 203 ? 14.781 23.898 -23.185 1.00 55.28 203 ILE A C 1
ATOM 1660 O O . ILE A 1 203 ? 15.293 23.325 -24.148 1.00 55.28 203 ILE A O 1
ATOM 1664 N N . PRO A 1 204 ? 15.404 24.915 -22.554 1.00 50.97 204 PRO A N 1
ATOM 1665 C CA . PRO A 1 204 ? 16.792 25.245 -22.849 1.00 50.97 204 PRO A CA 1
ATOM 1666 C C . PRO A 1 204 ? 17.630 23.986 -22.633 1.00 50.97 204 PRO A C 1
ATOM 1668 O O . PRO A 1 204 ? 17.330 23.231 -21.712 1.00 50.97 204 PRO A O 1
ATOM 1671 N N . ASP A 1 205 ? 18.657 23.759 -23.452 1.00 49.28 205 ASP A N 1
ATOM 1672 C CA . ASP A 1 205 ? 19.543 22.594 -23.344 1.00 49.28 205 ASP A CA 1
ATOM 1673 C C . ASP A 1 205 ? 20.316 22.632 -22.011 1.00 49.28 205 ASP A C 1
ATOM 1675 O O . ASP A 1 205 ? 21.464 23.069 -21.912 1.00 49.28 205 ASP A O 1
ATOM 1679 N N . THR A 1 206 ? 19.645 22.256 -20.924 1.00 51.97 206 THR A N 1
ATOM 1680 C CA . THR A 1 206 ? 20.225 22.127 -19.599 1.00 51.97 206 THR A CA 1
ATOM 1681 C C . THR A 1 206 ? 20.813 20.735 -19.541 1.00 51.97 206 THR A C 1
ATOM 1683 O O . THR A 1 206 ? 20.220 19.818 -18.969 1.00 51.97 206 THR A O 1
ATOM 1686 N N . GLN A 1 207 ? 21.978 20.557 -20.163 1.00 42.12 207 GLN A N 1
ATOM 1687 C CA . GLN A 1 207 ? 22.807 19.395 -19.881 1.00 42.12 207 GLN A CA 1
ATOM 1688 C C . GLN A 1 207 ? 22.947 19.291 -18.361 1.00 42.12 207 GLN A C 1
ATOM 1690 O O . GLN A 1 207 ? 23.543 20.161 -17.718 1.00 42.12 207 GLN A O 1
ATOM 1695 N N . SER A 1 208 ? 22.341 18.262 -17.764 1.00 40.50 208 SER A N 1
ATOM 1696 C CA . SER A 1 208 ? 22.491 18.026 -16.335 1.00 40.50 208 SER A CA 1
ATOM 1697 C C . SER A 1 208 ? 23.978 17.805 -16.061 1.00 40.50 208 SER A C 1
ATOM 1699 O O . SER A 1 208 ? 24.662 17.109 -16.813 1.00 40.50 208 SER A O 1
ATOM 1701 N N . VAL A 1 209 ? 24.502 18.397 -14.990 1.00 42.75 209 VAL A N 1
ATOM 1702 C CA . VAL A 1 209 ? 25.932 18.313 -14.632 1.00 42.75 209 VAL A CA 1
ATOM 1703 C C . VAL A 1 209 ? 26.402 16.860 -14.452 1.00 42.75 209 VAL A C 1
ATOM 1705 O O . VAL A 1 209 ? 27.569 16.554 -14.667 1.00 42.75 209 VAL A O 1
ATOM 1708 N N . VAL A 1 210 ? 25.468 15.951 -14.156 1.00 45.69 210 VAL A N 1
ATOM 1709 C CA . VAL A 1 210 ? 25.671 14.496 -14.058 1.00 45.69 210 VAL A CA 1
ATOM 1710 C C . VAL A 1 210 ? 26.076 13.874 -15.406 1.00 45.69 210 VAL A C 1
ATOM 1712 O O . VAL A 1 210 ? 26.803 12.887 -15.450 1.00 45.69 210 VAL A O 1
ATOM 1715 N N . SER A 1 211 ? 25.680 14.485 -16.524 1.00 42.16 211 SER A N 1
ATOM 1716 C CA . SER A 1 211 ? 25.963 14.004 -17.884 1.00 42.16 211 SER A CA 1
ATOM 1717 C C . SER A 1 211 ? 27.403 14.254 -18.347 1.00 42.16 211 SER A C 1
ATOM 1719 O O . SER A 1 211 ? 27.815 13.656 -19.339 1.00 42.16 211 SER A O 1
ATOM 1721 N N . ARG A 1 212 ? 28.173 15.107 -17.649 1.00 40.66 212 ARG A N 1
ATOM 1722 C CA . ARG A 1 212 ? 29.562 15.447 -18.020 1.00 40.66 212 ARG A CA 1
ATOM 1723 C C . ARG A 1 212 ? 30.597 14.384 -17.647 1.00 40.66 212 ARG A C 1
ATOM 1725 O O . ARG A 1 212 ? 31.695 14.432 -18.181 1.00 40.66 212 ARG A O 1
ATOM 1732 N N . HIS A 1 213 ? 30.259 13.443 -16.765 1.00 37.25 213 HIS A N 1
ATOM 1733 C CA . HIS A 1 213 ? 31.213 12.464 -16.222 1.00 37.25 213 HIS A CA 1
ATOM 1734 C C . HIS A 1 213 ? 30.896 11.007 -16.585 1.00 37.25 213 HIS A C 1
ATOM 1736 O O . HIS A 1 213 ? 31.532 10.100 -16.071 1.00 37.25 213 HIS A O 1
ATOM 1742 N N . ALA A 1 214 ? 29.919 10.757 -17.460 1.00 41.50 214 ALA A N 1
ATOM 1743 C CA . ALA A 1 214 ? 29.540 9.394 -17.856 1.00 41.50 214 ALA A CA 1
ATOM 1744 C C . ALA A 1 214 ? 30.353 8.836 -19.044 1.00 41.50 214 ALA A C 1
ATOM 1746 O O . ALA A 1 214 ? 30.042 7.746 -19.523 1.00 41.50 214 ALA A O 1
ATOM 1747 N N . ASP A 1 215 ? 31.346 9.589 -19.524 1.00 38.53 215 ASP A N 1
ATOM 1748 C CA . ASP A 1 215 ? 32.227 9.198 -20.631 1.00 38.53 215 ASP A CA 1
ATOM 1749 C C . ASP A 1 215 ? 33.665 8.867 -20.155 1.00 38.53 215 ASP A C 1
ATOM 1751 O O . ASP A 1 215 ? 34.567 8.748 -20.984 1.00 38.53 215 ASP A O 1
ATOM 1755 N N . GLU A 1 216 ? 33.863 8.662 -18.843 1.00 34.91 216 GLU A N 1
ATOM 1756 C CA . GLU A 1 216 ? 35.042 7.989 -18.259 1.00 34.91 216 GLU A CA 1
ATOM 1757 C C . GLU A 1 216 ? 34.690 6.574 -17.773 1.00 34.91 216 GLU A C 1
ATOM 1759 O O . GLU A 1 216 ? 33.650 6.410 -17.092 1.00 34.91 216 GLU A O 1
#

Sequence (216 aa):
NFLPTASNSQTQLQQMVKAVSNTMLEKADGYYSSLQSEHIASPLLKDATLILAYAHMDNEEYLLSDHFLSEYLRRYASEREYDYIEYLRMRAKYLALPNASRDQGLIANAIASGEAFKQHYRDSPYYRLVDTMVTRLYIADAALNESIAKLYDRLNKPKAAAYYRNLKPEPWIDWKQIVPADVPLYRSVFEGDGEQSWYAFLIPDTQSVVSRHADE

Nearest PDB structures (foldseek):
  3qky-assembly1_A  TM=7.900E-01  e=1.017E-05  Rhodothermus marinus DSM 4252
  5efr-assembly1_A  TM=8.114E-01  e=3.833E-05  Rhodothermus marinus
  6lys-assembly1_D  TM=7.678E-01  e=8.731E-05  Escherichia coli K-12
  8adg-assembly1_D  TM=7.977E-01  e=6.838E-04  Escherichia coli K-12
  2yhc-assembly1_A  TM=6.917E-01  e=2.576E-03  Escherichia coli BL21(DE3)

Secondary structure (DSSP, 8-state):
----HHHHHHHHHHHHHHHHHTT-HHHHHHHHHHHHHH-TT-THHHHHHHHHHHHHHHTT-HHHHHHHHHHHHHHT--HHHHHHHHHHHHHHHHHT-S-TTT-HHHHHHHHHHHHHHHHH-TT-TTHHHHHHHHHHHHHHHHHHHHHHHHHHHHTT-HHHHHHHHH----TTS-TTSPPPPP--HHHHHHH--SS--TTGGGS-----GGGGSTT-

Foldseek 3Di:
DDDDLVVLLVVLLVQLVVCLVVLVLVVNVVSLVVSCVSPVPDPCNLVSLQSSLVSCVVVLVLVSNLVSLVVNLVPPDDPVCNLVSLLSNLVSLLSNCPDLLPCLPSLVVSLVSLVVSCVVPVPDPCNVVSVVSNVVSLLSNLLNLCLQLLVCVVVVNNVSSVVSNPPNPDPPDPPVPRDDDDDDPVVCLPVPPSNDHPCNVVPPPPPDPVNVPPVD

pLDDT: mean 83.3, std 17.34, range [34.91, 98.44]

Mean predicted aligned error: 9.57 Å

Solvent-accessible surface area (backbone atoms only — not comparable to full-atom values): 12376 Å² total; per-residue (Å²): 142,88,82,76,63,70,64,54,52,52,49,34,51,51,52,20,54,54,23,49,78,66,70,35,52,74,58,18,52,51,30,48,52,48,38,50,72,79,40,72,84,44,78,61,53,54,59,51,36,52,51,48,18,51,53,26,44,78,67,70,38,16,69,58,12,34,49,30,40,52,50,37,56,76,74,62,52,50,84,91,40,45,64,59,50,52,48,51,34,48,48,23,53,57,66,63,50,88,53,56,79,76,42,64,71,59,47,54,50,42,40,52,52,32,50,50,45,49,69,76,36,70,85,42,91,57,37,68,60,43,51,51,53,34,53,52,43,55,54,36,51,45,55,29,30,46,44,51,15,41,48,26,49,78,70,72,34,60,69,59,16,51,51,34,64,63,63,66,89,57,90,87,56,66,73,88,74,63,75,80,81,88,68,57,73,86,50,35,57,73,70,26,89,51,80,65,40,86,58,56,89,72,55,72,89,72,76,55,77,75,69,78,64,73,88,114